Protein 7DW4 (pdb70)

Foldseek 3Di:
DDLKEWEAEPPDLLSLLVLLLCLQLVHDYHYHYDDPDDQDPCLCVQCVPPSHDTWIHHRNHTDGDSLRSSVVSQVVSVVGDHAAAPDVVLNVLLVVLLCCCVPPQVVLLVCLVVDPDPVVNVVSVVVNLVNLLVVLVLCCVQQVPAQESVHVDHHSSLSSVLSCVLVVLLSCVVVVHDSDDCVRRVSVVRSNCVSCVDPSHVVSHDDNVVVNVVVVVPPD

Structure (mmCIF, N/CA/C/O backbone):
data_7DW4
#
_entry.id   7DW4
#
_cell.length_a   104.379
_cell.length_b   104.379
_cell.length_c   53.126
_cell.angle_alpha   90.000
_cell.angle_beta   90.000
_cell.angle_gamma   120.000
#
_symmetry.space_group_name_H-M   'P 31 2 1'
#
loop_
_entity.id
_entity.type
_entity.pdbx_description
1 polymer 'Glutathione S-transferase'
2 non-polymer GLUTATHIONE
3 water water
#
loop_
_atom_site.group_PDB
_atom_site.id
_atom_site.type_symbol
_atom_site.label_atom_id
_atom_site.label_alt_id
_atom_site.label_comp_id
_atom_site.label_asym_id
_atom_site.label_entity_id
_atom_site.label_seq_id
_atom_site.pdbx_PDB_ins_code
_atom_site.Cartn_x
_atom_site.Cartn_y
_atom_site.Cartn_z
_atom_site.occupancy
_atom_site.B_iso_or_equiv
_atom_site.auth_seq_id
_atom_site.auth_comp_id
_atom_site.auth_asym_id
_atom_site.auth_atom_id
_atom_site.pdbx_PDB_model_num
ATOM 1 N N . LYS A 1 9 ? 19.66900 84.13900 -7.53500 1.000 50.95000 3 LYS A N 1
ATOM 2 C CA . LYS A 1 9 ? 18.32200 84.67100 -7.37800 1.000 44.73000 3 LYS A CA 1
ATOM 3 C C . LYS A 1 9 ? 17.39800 83.61400 -6.76800 1.000 46.17000 3 LYS A C 1
ATOM 4 O O . LYS A 1 9 ? 16.60000 83.91900 -5.88100 1.000 45.37000 3 LYS A O 1
ATOM 10 N N . SER A 1 10 ? 17.55000 82.36200 -7.21600 1.000 47.02000 4 SER A N 1
ATOM 11 C CA . SER A 1 10 ? 16.66200 81.27800 -6.81000 1.000 47.26000 4 SER A CA 1
ATOM 12 C C . SER A 1 10 ? 16.88700 80.81400 -5.37700 1.000 47.45000 4 SER A C 1
ATOM 13 O O . SER A 1 10 ? 16.01000 80.14500 -4.81700 1.000 46.24000 4 SER A O 1
ATOM 16 N N . ASP A 1 11 ? 18.03400 81.11300 -4.76900 1.000 46.13000 5 ASP A N 1
ATOM 17 C CA . ASP A 1 11 ? 18.16300 80.66200 -3.39000 1.000 41.89000 5 ASP A CA 1
ATOM 18 C C . ASP A 1 11 ? 17.42900 81.57800 -2.42300 1.000 41.81000 5 ASP A C 1
ATOM 19 O O . ASP A 1 11 ? 17.30700 81.22600 -1.24800 1.000 38.66000 5 ASP A O 1
ATOM 24 N N . VAL A 1 12 ? 16.95100 82.73500 -2.88100 1.000 37.76000 6 VAL A N 1
ATOM 25 C CA . VAL A 1 12 ? 16.04300 83.58200 -2.10700 1.000 33.66000 6 VAL A CA 1
ATOM 26 C C . VAL A 1 12 ? 14.76000 83.74200 -2.90900 1.000 35.37000 6 VAL A C 1
ATOM 27 O O . VAL A 1 12 ? 14.77600 84.27700 -4.03000 1.000 33.46000 6 VAL A O 1
ATOM 31 N N . LYS A 1 13 ? 13.66200 83.24300 -2.35500 1.000 34.60000 7 LYS A N 1
ATOM 32 C CA . LYS A 1 13 ? 12.34100 83.37400 -2.95400 1.000 32.09000 7 LYS A CA 1
ATOM 33 C C . LYS A 1 13 ? 11.42200 84.07000 -1.96300 1.000 33.83000 7 LYS A C 1
ATOM 34 O O . LYS A 1 13 ? 11.52900 83.85300 -0.75500 1.000 35.71000 7 LYS A O 1
ATOM 40 N N . LEU A 1 14 ? 10.52600 84.91400 -2.47100 1.000 28.83000 8 LEU A N 1
ATOM 41 C CA . LEU A 1 14 ? 9.54100 85.57400 -1.61700 1.000 29.99000 8 LEU A CA 1
ATOM 42 C C . LEU A 1 14 ? 8.15800 85.25300 -2.15000 1.000 31.64000 8 LEU A C 1
ATOM 43 O O . LEU A 1 14 ? 7.82400 85.63700 -3.27500 1.000 33.03000 8 LEU A O 1
ATOM 48 N N . LEU A 1 15 ? 7.37200 84.53000 -1.36000 1.000 26.13000 9 LEU A N 1
ATOM 49 C CA . LEU A 1 15 ? 5.97900 84.26300 -1.69000 1.000 29.24000 9 LEU A CA 1
ATOM 50 C C . LEU A 1 15 ? 5.12900 85.42600 -1.20500 1.000 29.95000 9 LEU A C 1
ATOM 51 O O . LEU A 1 15 ? 5.16100 85.76600 -0.01500 1.000 25.28000 9 LEU A O 1
ATOM 56 N N . GLY A 1 16 ? 4.34900 86.01900 -2.09400 1.000 28.28000 10 GLY A N 1
ATOM 57 C CA . GLY A 1 16 ? 3.53200 87.13700 -1.65900 1.000 28.34000 10 GLY A CA 1
ATOM 58 C C . GLY A 1 16 ? 2.32000 87.44900 -2.50300 1.000 28.57000 10 GLY A C 1
ATOM 59 O O . GLY A 1 16 ? 2.40000 87.45900 -3.73900 1.000 26.37000 10 GLY A O 1
ATOM 60 N N . ALA A 1 17 ? 1.18500 87.67200 -1.85700 1.000 28.26000 11 ALA A N 1
ATOM 61 C CA . ALA A 1 17 ? 0.11000 88.40300 -2.49300 1.000 29.55000 11 ALA A CA 1
ATOM 62 C C . ALA A 1 17 ? 0.58600 89.81200 -2.81800 1.000 29.09000 11 ALA A C 1
ATOM 63 O O . ALA A 1 17 ? 1.55000 90.32700 -2.23500 1.000 26.87000 11 ALA A O 1
ATOM 65 N N . TRP A 1 18 ? -0.06200 90.42500 -3.81000 1.000 29.35000 12 TRP A N 1
ATOM 66 C CA . TRP A 1 18 ? 0.31200 91.76900 -4.16200 1.000 29.05000 12 TRP A CA 1
ATOM 67 C C . TRP A 1 18 ? -0.89500 92.48200 -4.74600 1.000 32.14000 12 TRP A C 1
ATOM 68 O O . TRP A 1 18 ? -1.60600 91.89000 -5.57200 1.000 34.23000 12 TRP A O 1
ATOM 79 N N . PRO A 1 19 ? -1.15700 93.74400 -4.34900 1.000 28.57000 13 PRO A N 1
ATOM 80 C CA . PRO A 1 19 ? -0.38600 94.51500 -3.36700 1.000 28.68000 13 PRO A CA 1
ATOM 81 C C . PRO A 1 19 ? -0.71700 94.11400 -1.94100 1.000 27.51000 13 PRO A C 1
ATOM 82 O O . PRO A 1 19 ? -1.81700 93.62200 -1.67600 1.000 27.91000 13 PRO A O 1
ATOM 86 N N . SER A 1 20 ? 0.23700 94.32900 -1.04100 1.000 24.01000 14 SER A N 1
ATOM 87 C CA . SER A 1 20 ? 0.04600 94.00200 0.37100 1.000 23.85000 14 SER A CA 1
ATOM 88 C C . SER A 1 20 ? 1.10500 94.72800 1.17800 1.000 23.21000 14 SER A C 1
ATOM 89 O O . SER A 1 20 ? 2.29400 94.67600 0.83200 1.000 23.24000 14 SER A O 1
ATOM 92 N N . PRO A 1 21 ? 0.72800 95.37900 2.28600 1.000 24.65000 15 PRO A N 1
ATOM 93 C CA . PRO A 1 21 ? 1.74300 96.07200 3.08100 1.000 23.55000 15 PRO A CA 1
ATOM 94 C C . PRO A 1 21 ? 2.68600 95.08500 3.74400 1.000 21.18000 15 PRO A C 1
ATOM 95 O O . PRO A 1 21 ? 3.88600 95.35700 3.87500 1.000 22.73000 15 PRO A O 1
ATOM 99 N N . PHE A 1 22 ? 2.17600 93.91000 4.10900 1.000 21.12000 16 PHE A N 1
ATOM 100 C CA . PHE A 1 22 ? 3.00500 92.92400 4.79400 1.000 24.77000 16 PHE A CA 1
ATOM 101 C C . PHE A 1 22 ? 4.03300 92.32100 3.86200 1.000 23.01000 16 PHE A C 1
ATOM 102 O O . PHE A 1 22 ? 5.19600 92.15800 4.24000 1.000 22.11000 16 PHE A O 1
ATOM 110 N N . VAL A 1 23 ? 3.64400 92.07800 2.60100 1.000 22.38000 17 V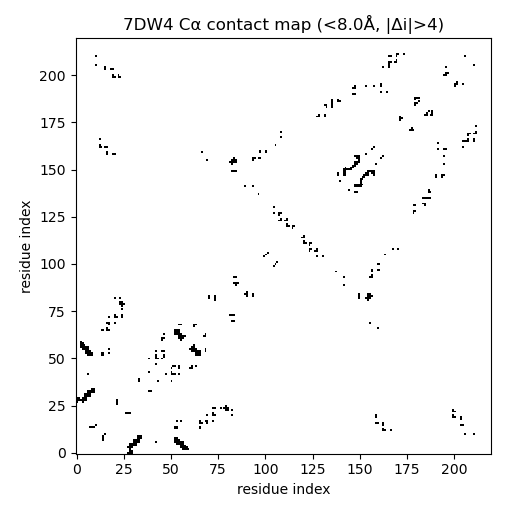AL A N 1
ATOM 111 C CA . VAL A 1 23 ? 4.59400 91.58100 1.60700 1.000 26.13000 17 VAL A CA 1
ATOM 112 C C . VAL A 1 23 ? 5.61000 92.65200 1.22600 1.000 21.94000 17 VAL A C 1
ATOM 113 O O . VAL A 1 23 ? 6.76500 92.34100 0.91400 1.000 23.14000 17 VAL A O 1
ATOM 117 N N . MET A 1 24 ? 5.22300 93.92700 1.27800 1.000 22.73000 18 MET A N 1
ATOM 118 C CA . MET A 1 24 ? 6.17200 94.97600 0.93900 1.000 25.74000 18 MET A CA 1
ATOM 119 C C . MET A 1 24 ? 7.36500 94.94900 1.87900 1.000 22.06000 18 MET A C 1
ATOM 120 O O . MET A 1 24 ? 8.49500 95.29800 1.49200 1.000 23.29000 18 MET A O 1
ATOM 125 N N . ARG A 1 25 ? 7.14000 94.58900 3.15600 1.000 21.70000 19 ARG A N 1
ATOM 126 C CA . ARG A 1 25 ? 8.18200 94.72400 4.15200 1.000 24.51000 19 ARG A CA 1
ATOM 127 C C . ARG A 1 25 ? 9.44000 93.97200 3.80400 1.000 22.44000 19 ARG A C 1
ATOM 128 O O . ARG A 1 25 ? 10.52800 94.58400 3.77200 1.000 22.77000 19 ARG A O 1
ATOM 136 N N . PRO A 1 26 ? 9.40700 92.66600 3.50200 1.000 22.63000 20 PRO A N 1
ATOM 137 C CA . PRO A 1 26 ? 10.64200 91.98100 3.13000 1.000 22.57000 20 PRO A CA 1
ATOM 138 C C . PRO A 1 26 ? 11.18600 92.43500 1.78200 1.000 22.53000 20 PRO A C 1
ATOM 139 O O . PRO A 1 26 ? 12.40300 92.38100 1.58300 1.000 24.68000 20 PRO A O 1
ATOM 143 N N . ARG A 1 27 ? 10.34500 92.91900 0.87300 1.000 24.09000 21 ARG A N 1
ATOM 144 C CA . ARG A 1 27 ? 10.90500 93.42600 -0.37900 1.000 24.39000 21 ARG A CA 1
ATOM 145 C C . ARG A 1 27 ? 11.81400 94.61700 -0.10900 1.000 26.95000 21 ARG A C 1
ATOM 146 O O . ARG A 1 27 ? 12.93700 94.68000 -0.62400 1.000 25.45000 21 ARG A O 1
ATOM 154 N N . ILE A 1 28 ? 11.38500 95.53600 0.76700 1.000 23.88000 22 ILE A N 1
ATOM 155 C CA . ILE A 1 28 ? 12.22900 96.67000 1.13000 1.000 24.75000 22 ILE A CA 1
ATOM 156 C C . ILE A 1 28 ? 13.50100 96.18400 1.81900 1.000 26.95000 22 ILE A C 1
ATOM 157 O O . ILE A 1 28 ? 14.60800 96.66100 1.53000 1.000 25.89000 22 ILE A O 1
ATOM 162 N N . ALA A 1 29 ? 13.35400 95.28000 2.80500 1.000 22.98000 23 ALA A N 1
ATOM 163 C CA . ALA A 1 29 ? 14.52500 94.77900 3.51300 1.000 26.12000 23 ALA A CA 1
ATOM 164 C C . ALA A 1 29 ? 15.52200 94.13000 2.56500 1.000 25.17000 23 ALA A C 1
ATOM 165 O O . ALA A 1 29 ? 16.73700 94.33600 2.70400 1.000 25.82000 23 ALA A O 1
ATOM 167 N N . LEU A 1 30 ? 15.03200 93.32200 1.61500 1.000 25.66000 24 LEU A N 1
ATOM 168 C CA . LEU A 1 30 ? 15.92400 92.71900 0.63200 1.000 28.44000 24 LEU A CA 1
ATOM 169 C C . LEU A 1 30 ? 16.57500 93.79100 -0.23100 1.000 26.51000 24 LEU A C 1
ATOM 170 O O . LEU A 1 30 ? 17.76900 93.70600 -0.53800 1.000 27.90000 24 LEU A O 1
ATOM 175 N N . ASN A 1 31 ? 15.83400 94.85300 -0.55300 1.000 24.96000 25 ASN A N 1
ATOM 176 C CA . ASN A 1 31 ? 16.41200 95.96000 -1.30700 1.000 24.53000 25 ASN A CA 1
ATOM 177 C C . ASN A 1 31 ? 17.51800 96.65700 -0.52000 1.000 28.85000 25 ASN A C 1
ATOM 178 O O . ASN A 1 31 ? 18.58000 96.97900 -1.06100 1.000 30.24000 25 ASN A O 1
ATOM 183 N N . ILE A 1 32 ? 17.29800 96.88000 0.78100 1.000 26.29000 26 ILE A N 1
ATOM 184 C CA . ILE A 1 32 ? 18.31700 97.55100 1.58400 1.000 27.55000 26 ILE A CA 1
ATOM 185 C C . ILE A 1 32 ? 19.60000 96.74000 1.6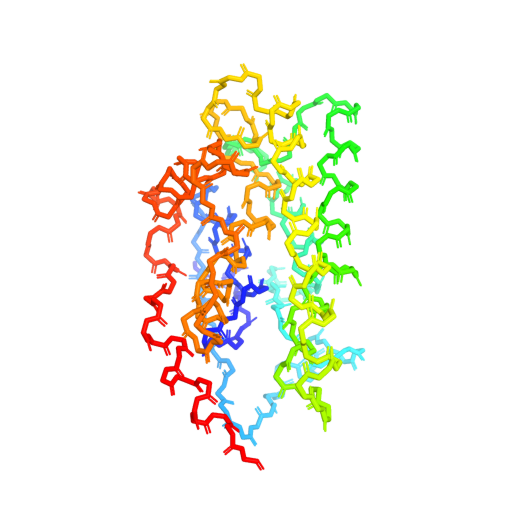0100 1.000 28.09000 26 ILE A C 1
ATOM 186 O O . ILE A 1 32 ? 20.70800 97.29000 1.55600 1.000 31.00000 26 ILE A O 1
ATOM 191 N N . LYS A 1 33 ? 19.47100 95.42400 1.67700 1.000 27.82000 27 LYS A N 1
ATOM 192 C CA . LYS A 1 33 ? 20.62600 94.54900 1.77100 1.000 31.18000 27 LYS A CA 1
ATOM 193 C C . LYS A 1 33 ? 21.18600 94.18400 0.40300 1.000 30.27000 27 LYS A C 1
ATOM 194 O O . LYS A 1 33 ? 22.13500 93.39900 0.33800 1.000 32.10000 27 LYS A O 1
ATOM 200 N N . SER A 1 34 ? 20.61600 94.72400 -0.67700 1.000 31.36000 28 SER A N 1
ATOM 201 C CA . SER A 1 34 ? 21.05400 94.42100 -2.04200 1.000 31.51000 28 SER A CA 1
ATOM 202 C C . SER A 1 34 ? 21.02000 92.92100 -2.31500 1.000 32.83000 28 SER A C 1
ATOM 203 O O . SER A 1 34 ? 21.94600 92.34800 -2.90000 1.000 37.16000 28 SER A O 1
ATOM 206 N N . VAL A 1 35 ? 19.92600 92.27300 -1.89200 1.000 28.06000 29 VAL A N 1
ATOM 207 C CA . VAL A 1 35 ? 19.79700 90.82500 -2.01000 1.000 32.97000 29 VAL A CA 1
ATOM 208 C C . VAL A 1 35 ? 18.90000 90.44600 -3.17600 1.000 34.81000 29 VAL A C 1
ATOM 209 O O . VAL A 1 35 ? 17.76900 90.92700 -3.32400 1.000 33.23000 29 VAL A O 1
ATOM 213 N N . GLU A 1 36 ? 19.41200 89.49500 -3.95000 1.000 37.16000 30 GLU A N 1
ATOM 214 C CA . GLU A 1 36 ? 18.84200 88.98100 -5.18400 1.000 40.32000 30 GLU A CA 1
ATOM 215 C C . GLU A 1 36 ? 17.66800 88.07000 -4.83500 1.000 34.81000 30 GLU A C 1
ATOM 216 O O . GLU A 1 36 ? 17.84800 87.11800 -4.07200 1.000 37.03000 30 GLU A O 1
ATOM 222 N N . TYR A 1 37 ? 16.48200 88.31900 -5.38900 1.000 32.75000 31 TYR A N 1
ATOM 223 C CA . TYR A 1 37 ? 15.41400 87.38100 -5.05700 1.000 30.34000 31 TYR A CA 1
ATOM 224 C C . TYR A 1 37 ? 14.39900 87.25400 -6.17800 1.000 33.95000 31 TYR A C 1
ATOM 225 O O . TYR A 1 37 ? 14.23900 88.14900 -7.01400 1.000 32.02000 31 TYR A O 1
ATOM 234 N N . GLU A 1 38 ? 13.70500 86.11600 -6.17800 1.000 30.16000 32 GLU A N 1
ATOM 235 C CA . GLU A 1 38 ? 12.58100 85.89100 -7.07800 1.000 35.05000 32 GLU A CA 1
ATOM 236 C C . GLU A 1 38 ? 11.28200 86.07000 -6.30500 1.000 33.75000 32 GLU A C 1
ATOM 237 O O . GLU A 1 38 ? 11.13700 85.55100 -5.18900 1.000 32.03000 32 GLU A O 1
ATOM 243 N N . PHE A 1 39 ? 10.34800 86.81300 -6.89900 1.000 37.12000 33 PHE A N 1
ATOM 244 C CA . PHE A 1 39 ? 9.05600 87.09400 -6.28700 1.000 31.86000 33 PHE A CA 1
ATOM 245 C C . PHE A 1 39 ? 8.01300 86.16700 -6.89600 1.000 34.77000 33 PHE A C 1
ATOM 246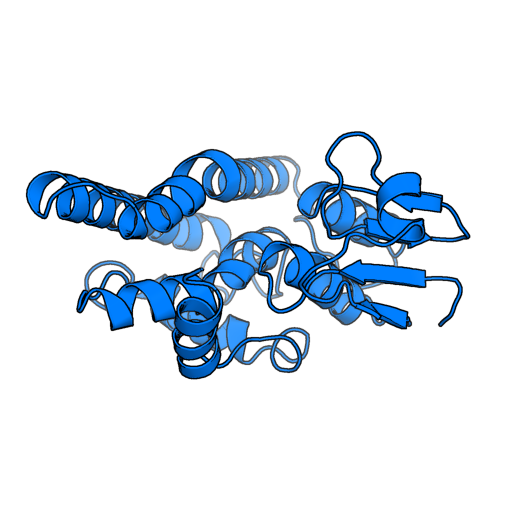 O O . PHE A 1 39 ? 7.74900 86.23200 -8.11000 1.000 31.58000 33 PHE A O 1
ATOM 254 N N . LEU A 1 40 ? 7.46100 85.27800 -6.07200 1.000 32.16000 34 LEU A N 1
ATOM 255 C CA . LEU A 1 40 ? 6.41600 84.34700 -6.48500 1.000 28.80000 34 LEU A CA 1
ATOM 256 C C . LEU A 1 40 ? 5.06400 84.89900 -6.03800 1.000 32.23000 34 LEU A C 1
ATOM 257 O O . LEU A 1 40 ? 4.75000 84.88600 -4.83900 1.000 30.15000 34 LEU A O 1
ATOM 262 N N . GLU A 1 41 ? 4.25700 85.37400 -6.98700 1.000 30.44000 35 GLU A N 1
ATOM 263 C CA . GLU A 1 41 ? 2.98700 85.99600 -6.63300 1.000 31.50000 35 GLU A CA 1
ATOM 264 C C . GLU A 1 41 ? 1.92100 84.95700 -6.31600 1.000 32.98000 35 GLU A C 1
ATOM 265 O O . GLU A 1 41 ? 1.70800 83.99600 -7.06100 1.000 30.47000 35 GLU A O 1
ATOM 271 N N . GLU A 1 42 ? 1.23700 85.16000 -5.19800 1.000 26.08000 36 GLU A N 1
ATOM 272 C CA . GLU A 1 42 ? -0.06300 84.55700 -4.98000 1.000 27.54000 36 GLU A CA 1
ATOM 273 C C . GLU A 1 42 ? -1.08500 85.42500 -5.70500 1.000 37.24000 36 GLU A C 1
ATOM 274 O O . GLU A 1 42 ? -1.16900 86.62400 -5.43500 1.000 40.85000 36 GLU A O 1
ATOM 280 N N . THR A 1 43 ? -1.87100 84.77700 -6.54500 1.000 35.69000 37 THR A N 1
ATOM 281 C CA . THR A 1 43 ? -2.93300 85.33400 -7.35400 1.000 38.44000 37 THR A CA 1
ATOM 282 C C . THR A 1 43 ? -4.31600 85.17500 -6.70100 1.000 39.95000 37 THR A C 1
ATOM 283 O O . THR A 1 43 ? -4.49200 84.24500 -5.97800 1.000 39.52000 37 THR A O 1
ATOM 287 N N . LEU A 1 44 ? -5.29200 86.04800 -6.97800 1.000 39.46000 38 LEU A N 1
ATOM 288 C CA . LEU A 1 44 ? -6.62600 85.91800 -6.40300 1.000 37.95000 38 LEU A CA 1
ATOM 289 C C . LEU A 1 44 ? -7.28900 84.59500 -6.77800 1.000 42.12000 38 LEU A C 1
ATOM 290 O O . LEU A 1 44 ? -7.12600 84.08000 -7.89100 1.000 39.93000 38 LEU A O 1
ATOM 295 N N . GLY A 1 45 ? -8.08300 84.05800 -5.84400 1.000 39.34000 39 GLY A N 1
ATOM 296 C CA . GLY A 1 45 ? -8.94400 82.92200 -6.10600 1.000 42.42000 39 GLY A CA 1
ATOM 297 C C . GLY A 1 45 ? -8.39500 81.58600 -5.65400 1.000 45.28000 39 GLY A C 1
ATOM 298 O O . GLY A 1 45 ? -9.15300 80.61200 -5.56700 1.000 49.17000 39 GLY A O 1
ATOM 299 N N . SER A 1 46 ? -7.10700 81.50700 -5.35500 1.000 44.21000 40 SER A N 1
ATOM 300 C CA . SER A 1 46 ? -6.52600 80.22500 -5.00400 1.000 45.23000 40 SER A CA 1
ATOM 301 C C . SER A 1 46 ? -5.38500 80.45200 -4.03400 1.000 38.80000 40 SER A C 1
ATOM 302 O O . SER A 1 46 ? -4.73100 81.49700 -4.05900 1.000 39.77000 40 SER A O 1
ATOM 305 N N . LYS A 1 47 ? -5.15900 79.47200 -3.16600 1.000 43.94000 41 LYS A N 1
ATOM 306 C CA . LYS A 1 47 ? -3.93000 79.40300 -2.39400 1.000 38.10000 41 LYS A CA 1
ATOM 307 C C . LYS A 1 47 ? -3.06600 78.32400 -3.02200 1.000 35.57000 41 LYS A C 1
ATOM 308 O O . LYS A 1 47 ? -3.52200 77.18700 -3.20000 1.000 40.50000 41 LYS A O 1
ATOM 314 N N . SER A 1 48 ? -1.82400 78.67600 -3.34100 1.000 36.59000 42 SER A N 1
ATOM 315 C CA . SER A 1 48 ? -0.90500 77.74300 -3.97900 1.000 42.14000 42 SER A CA 1
ATOM 316 C C . SER A 1 48 ? -0.53300 76.60800 -3.03000 1.000 43.99000 42 SER A C 1
ATOM 317 O O . SER A 1 48 ? -0.58000 76.74000 -1.79800 1.000 38.82000 42 SER A O 1
ATOM 320 N N . GLN A 1 49 ? -0.15000 75.47100 -3.62400 1.000 41.80000 43 GLN A N 1
ATOM 321 C CA . GLN A 1 49 ? 0.42100 74.39300 -2.82400 1.000 46.00000 43 GLN A CA 1
ATOM 322 C C . GLN A 1 49 ? 1.66600 74.85600 -2.08100 1.000 42.12000 43 GLN A C 1
ATOM 323 O O . GLN A 1 49 ? 1.84900 74.52400 -0.90400 1.000 46.07000 43 GLN A O 1
ATOM 329 N N . LEU A 1 50 ? 2.54600 75.60700 -2.75300 1.000 42.21000 44 LEU A N 1
ATOM 330 C CA . LEU A 1 50 ? 3.73900 76.09800 -2.07300 1.000 42.16000 44 LEU A CA 1
ATOM 331 C C . LEU A 1 50 ? 3.36000 76.88000 -0.82600 1.000 34.81000 44 LEU A C 1
ATOM 332 O O . LEU A 1 50 ? 3.95600 76.69000 0.23600 1.000 42.85000 44 LEU A O 1
ATOM 337 N N . LEU A 1 51 ? 2.35900 77.75500 -0.94200 1.000 37.62000 45 LEU A N 1
ATOM 338 C CA . LEU A 1 51 ? 1.89200 78.50900 0.21900 1.000 36.10000 45 LEU A CA 1
ATOM 339 C C . LEU A 1 51 ? 1.36700 77.57600 1.29100 1.000 39.46000 45 LEU A C 1
ATOM 340 O O . LEU A 1 51 ? 1.79400 77.62600 2.45000 1.000 36.44000 45 LEU A O 1
ATOM 345 N N . LEU A 1 52 ? 0.40100 76.74300 0.93100 1.000 38.95000 46 LEU A N 1
ATOM 346 C CA . LEU A 1 52 ? -0.14500 75.81200 1.90600 1.000 39.26000 46 LEU A CA 1
ATOM 347 C C . LEU A 1 52 ? 0.93500 74.94100 2.54900 1.000 40.58000 46 LEU A C 1
ATOM 348 O O . LEU A 1 52 ? 0.76200 74.49400 3.68800 1.000 42.72000 46 LEU A O 1
ATOM 353 N N . GLU A 1 53 ? 2.01200 74.61400 1.81800 1.000 41.80000 47 GLU A N 1
ATOM 354 C CA . GLU A 1 53 ? 3.07800 73.80900 2.42000 1.000 43.90000 47 GLU A CA 1
ATOM 355 C C . GLU A 1 53 ? 4.07500 74.66200 3.22000 1.000 41.77000 47 GLU A C 1
ATOM 356 O O . GLU A 1 53 ? 4.61200 74.18400 4.22200 1.000 45.74000 47 GLU A O 1
ATOM 362 N N . SER A 1 54 ? 4.29100 75.92200 2.82800 1.000 43.13000 48 SER A N 1
ATOM 363 C CA . SER A 1 54 ? 5.26200 76.80300 3.47900 1.000 38.41000 48 SER A CA 1
ATOM 364 C C . SER A 1 54 ? 4.68900 77.39500 4.76600 1.000 37.37000 48 SER A C 1
ATOM 365 O O . SER A 1 54 ? 5.36800 77.44900 5.80200 1.000 42.24000 48 SER A O 1
ATOM 368 N N . ASN A 1 55 ? 3.43000 77.83800 4.72500 1.000 35.48000 49 ASN A N 1
ATOM 369 C CA . ASN A 1 55 ? 2.79000 78.45700 5.88500 1.000 34.61000 49 ASN A CA 1
ATOM 370 C C . ASN A 1 55 ? 1.50100 77.71500 6.22200 1.000 33.44000 49 ASN A C 1
ATOM 371 O O . ASN A 1 55 ? 0.39200 78.26000 6.10900 1.000 31.66000 49 ASN A O 1
ATOM 376 N N . PRO A 1 56 ? 1.61500 76.46800 6.67500 1.000 34.97000 50 PRO A N 1
ATOM 377 C CA . PRO A 1 56 ? 0.40500 75.70600 7.00200 1.000 36.72000 50 PRO A CA 1
ATOM 378 C C . PRO A 1 56 ? -0.35500 76.26200 8.19300 1.000 33.62000 50 PRO A C 1
ATOM 379 O O . PRO A 1 56 ? -1.57300 76.05900 8.28100 1.000 31.88000 50 PRO A O 1
ATOM 383 N N . VAL A 1 57 ? 0.30400 76.99100 9.09600 1.000 35.33000 51 VAL A N 1
ATOM 384 C CA . VAL A 1 57 ? -0.38700 77.49100 10.27900 1.000 30.13000 51 VAL A CA 1
ATOM 385 C C . VAL A 1 57 ? -1.33000 78.63100 9.91600 1.000 33.45000 51 VAL A C 1
ATOM 386 O O . VAL A 1 57 ? -2.51500 78.60400 10.26400 1.000 32.94000 51 VAL A O 1
ATOM 390 N N . HIS A 1 58 ? -0.83600 79.64300 9.18800 1.000 30.96000 52 HIS A N 1
ATOM 391 C CA . HIS A 1 58 ? -1.64500 80.81500 8.87400 1.000 28.73000 52 HIS A CA 1
ATOM 392 C C . HIS A 1 58 ? -2.12000 80.87200 7.43400 1.000 28.62000 52 HIS A C 1
ATOM 393 O O . HIS A 1 58 ? -3.04300 81.63800 7.14500 1.000 28.33000 52 HIS A O 1
ATOM 400 N N . LYS A 1 59 ? -1.49300 80.10900 6.54000 1.000 29.45000 53 LYS A N 1
ATOM 401 C CA . LYS A 1 59 ? -1.83300 80.08000 5.10500 1.000 27.12000 53 LYS A CA 1
ATOM 402 C C . LYS A 1 59 ? -1.90100 81.48100 4.50400 1.000 30.90000 53 LYS A C 1
ATOM 403 O O . LYS A 1 59 ? -2.79800 81.80800 3.71800 1.000 30.86000 53 LYS A O 1
ATOM 409 N N . LYS A 1 60 ? -0.92800 82.31600 4.84800 1.000 29.29000 54 LYS A N 1
ATOM 410 C CA . LYS A 1 60 ? -0.88600 83.67400 4.33100 1.000 29.03000 54 LYS A CA 1
ATOM 411 C C . LYS A 1 60 ? 0.55200 84.05900 4.03500 1.000 26.81000 54 LYS A C 1
ATOM 412 O O . LYS A 1 60 ? 1.49700 83.34300 4.37700 1.000 25.58000 54 LYS A O 1
ATOM 418 N N . THR A 1 61 ? 0.70300 85.19100 3.34200 1.000 24.31000 55 THR A N 1
ATOM 419 C CA . THR A 1 61 ? 2.00300 85.71100 2.94600 1.000 20.88000 55 THR A CA 1
ATOM 420 C C . THR A 1 61 ? 2.31200 87.02700 3.65300 1.000 25.47000 55 THR A C 1
ATOM 421 O O . THR A 1 61 ? 1.42700 87.66100 4.24000 1.000 28.10000 55 THR A O 1
ATOM 425 N N . PRO A 1 62 ? 3.57900 87.45200 3.65500 1.000 25.33000 56 PRO A N 1
ATOM 426 C CA . PRO A 1 62 ? 4.74700 86.85500 3.00100 1.000 25.16000 56 PRO A CA 1
ATOM 427 C C . PRO A 1 62 ? 5.32100 85.57900 3.63500 1.000 24.63000 56 PRO A C 1
ATOM 428 O O . PRO A 1 62 ? 5.21900 85.33300 4.83700 1.000 23.62000 56 PRO A O 1
ATOM 432 N N . VAL A 1 63 ? 5.94600 84.76600 2.78200 1.000 25.74000 57 VAL A N 1
ATOM 433 C CA . VAL A 1 63 ? 6.84100 83.69500 3.20200 1.000 26.51000 57 VAL A CA 1
ATOM 434 C C . VAL A 1 63 ? 8.15300 83.89400 2.46000 1.000 26.73000 57 VAL A C 1
ATOM 435 O O . VAL A 1 63 ? 8.17500 83.93200 1.22100 1.000 26.51000 57 VAL A O 1
ATOM 439 N N . LEU A 1 64 ? 9.24300 84.00700 3.20200 1.000 26.77000 58 LEU A N 1
ATOM 440 C CA . LEU A 1 64 ? 10.56500 84.01100 2.59900 1.000 27.99000 58 LEU A CA 1
ATOM 441 C C . LEU A 1 64 ? 11.07500 82.57800 2.58500 1.000 28.84000 58 LEU A C 1
ATOM 442 O O . LEU A 1 64 ? 11.02800 81.88000 3.59200 1.000 29.08000 58 LEU A O 1
ATOM 447 N N . ILE A 1 65 ? 11.51600 82.11700 1.42800 1.000 30.54000 59 ILE A N 1
ATOM 448 C CA . ILE A 1 65 ? 12.12500 80.80000 1.33100 1.000 34.68000 59 ILE A CA 1
ATOM 449 C C . ILE A 1 65 ? 13.60700 81.02500 1.09700 1.000 34.78000 59 ILE A C 1
ATOM 450 O O . ILE A 1 65 ? 14.00400 81.56500 0.05600 1.000 34.35000 59 ILE A O 1
ATOM 455 N N . HIS A 1 66 ? 14.42900 80.61900 2.05100 1.000 35.32000 60 HIS A N 1
ATOM 456 C CA . HIS A 1 66 ? 15.86500 80.81800 1.94700 1.000 37.21000 60 HIS A CA 1
ATOM 457 C C . HIS A 1 66 ? 16.50700 79.43900 2.00700 1.000 40.52000 60 HIS A C 1
ATOM 458 O O . HIS A 1 66 ? 16.50200 78.78800 3.05300 1.000 44.59000 60 HIS A O 1
ATOM 465 N N . GLY A 1 67 ? 17.01000 78.98200 0.86000 1.000 46.26000 61 GLY A N 1
ATOM 466 C CA . GLY A 1 67 ? 17.46700 77.61300 0.72200 1.000 45.87000 61 GLY A CA 1
ATOM 467 C C . GLY A 1 67 ? 16.37100 76.58800 0.95000 1.000 45.42000 61 GLY A C 1
ATOM 468 O O . GLY A 1 67 ? 16.53400 75.68700 1.77900 1.000 50.36000 61 GLY A O 1
ATOM 469 N N . GLY A 1 68 ? 15.25100 76.71400 0.23100 1.000 45.97000 62 GLY A N 1
ATOM 470 C CA . GLY A 1 68 ? 14.16500 75.75600 0.33700 1.000 44.97000 62 GLY A CA 1
ATOM 471 C C . GLY A 1 68 ? 13.70300 75.58600 1.76500 1.000 46.91000 62 GLY A C 1
ATOM 472 O O . GLY A 1 68 ? 13.62700 74.45500 2.26200 1.000 50.89000 62 GLY A O 1
ATOM 473 N N . LYS A 1 69 ? 13.38700 76.71000 2.42600 1.000 46.62000 63 LYS A N 1
ATOM 474 C CA . LYS A 1 69 ? 13.19600 76.69500 3.86200 1.000 42.93000 63 LYS A CA 1
ATOM 475 C C . LYS A 1 69 ? 12.39800 77.93500 4.26700 1.000 36.99000 63 LYS A C 1
ATOM 476 O O . LYS A 1 69 ? 12.86500 79.06100 4.06500 1.000 35.27000 63 LYS A O 1
ATOM 482 N N . PRO A 1 70 ? 11.19500 77.76000 4.82400 1.000 37.71000 64 PRO A N 1
ATOM 483 C CA . PRO A 1 70 ? 10.22000 78.84900 4.90200 1.000 33.12000 64 PRO A CA 1
ATOM 484 C C . PRO A 1 70 ? 10.33300 79.61600 6.21100 1.000 32.02000 64 PRO A 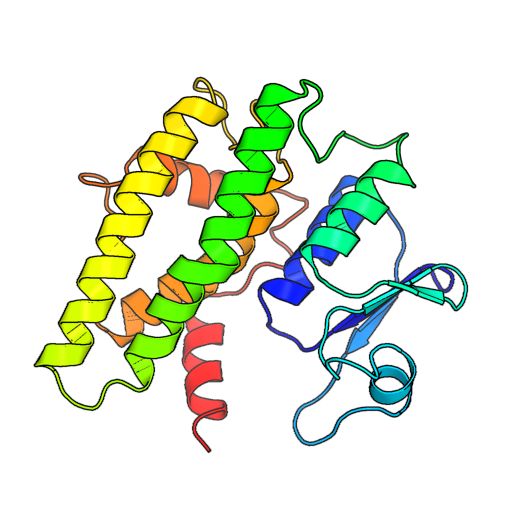C 1
ATOM 485 O O . PRO A 1 70 ? 10.49400 79.05200 7.29700 1.000 34.37000 64 PRO A O 1
ATOM 489 N N . ILE A 1 71 ? 10.31900 80.93400 6.06700 1.000 28.13000 65 ILE A N 1
ATOM 490 C CA . ILE A 1 71 ? 10.27800 81.85200 7.20100 1.000 25.79000 65 ILE A CA 1
ATOM 491 C C . ILE A 1 71 ? 9.00300 82.65600 7.06900 1.000 27.11000 65 ILE A C 1
ATOM 492 O O . ILE A 1 71 ? 8.81000 83.34500 6.06700 1.000 26.60000 65 ILE A O 1
ATOM 497 N N . CYS A 1 72 ? 8.15000 82.59700 8.09000 1.000 26.09000 66 CYS A N 1
ATOM 498 C CA . CYS A 1 72 ? 6.85300 83.25100 8.03500 1.000 24.56000 66 CYS A CA 1
ATOM 499 C C . CYS A 1 72 ? 6.83500 84.46900 8.95200 1.000 26.98000 66 CYS A C 1
ATOM 500 O O . CYS A 1 72 ? 7.65500 84.58300 9.85800 1.000 26.54000 66 CYS A O 1
ATOM 503 N N . GLU A 1 73 ? 5.84700 85.34100 8.71500 1.000 23.33000 67 GLU A N 1
ATOM 504 C CA . GLU A 1 73 ? 5.56300 86.54300 9.50700 1.000 23.95000 67 GLU A CA 1
ATOM 505 C C . GLU A 1 73 ? 6.46800 87.71100 9.10200 1.000 20.19000 67 GLU A C 1
ATOM 506 O O . GLU A 1 73 ? 7.68200 87.67800 9.31500 1.000 22.11000 67 GLU A O 1
ATOM 512 N N . SER A 1 74 ? 5.85600 88.77000 8.55900 1.000 21.41000 68 SER A N 1
ATOM 513 C CA . SER A 1 74 ? 6.61600 89.83300 7.90200 1.000 23.21000 68 SER A CA 1
ATOM 514 C C . SER A 1 74 ? 7.66500 90.46100 8.81700 1.000 23.39000 68 SER A C 1
ATOM 515 O O . SER A 1 74 ? 8.79200 90.72200 8.37600 1.000 23.94000 68 SER A O 1
ATOM 518 N N . LEU A 1 75 ? 7.32900 90.73200 10.09300 1.000 22.24000 69 LEU A N 1
ATOM 519 C CA . LEU A 1 75 ? 8.31500 91.38100 10.95400 1.000 25.17000 69 LEU A CA 1
ATOM 520 C C . LEU A 1 75 ? 9.43000 90.41400 11.33200 1.000 24.63000 69 LEU A C 1
ATOM 521 O O . LEU A 1 75 ? 10.59800 90.80800 11.44200 1.000 24.77000 69 LEU A O 1
ATOM 526 N N . VAL A 1 76 ? 9.08700 89.13500 11.51900 1.000 23.27000 70 VAL A N 1
ATOM 527 C CA . VAL A 1 76 ? 10.10200 88.11600 11.77900 1.000 22.41000 70 VAL A CA 1
ATOM 528 C C . VAL A 1 76 ? 11.03200 87.98900 10.57400 1.000 21.95000 70 VAL A C 1
ATOM 529 O O . VAL A 1 76 ? 12.25200 87.81200 10.72000 1.000 21.53000 70 VAL A O 1
ATOM 533 N N . ILE A 1 77 ? 10.46800 88.07000 9.37100 1.000 23.25000 71 ILE A N 1
ATOM 534 C CA . ILE A 1 77 ? 11.27300 87.98000 8.16000 1.000 24.21000 71 ILE A CA 1
ATOM 535 C C . ILE A 1 77 ? 12.24800 89.14500 8.06200 1.000 22.59000 71 ILE A C 1
ATOM 536 O O . ILE A 1 77 ? 13.42300 88.95600 7.74200 1.000 21.71000 71 ILE A O 1
ATOM 541 N N . VAL A 1 78 ? 11.79400 90.36200 8.36900 1.000 21.74000 72 VAL A N 1
ATOM 542 C CA . VAL A 1 78 ? 12.69300 91.51600 8.32200 1.000 22.40000 72 VAL A CA 1
ATOM 543 C C . VAL A 1 78 ? 13.85800 91.34400 9.30300 1.000 23.39000 72 VAL A C 1
ATOM 544 O O . VAL A 1 78 ? 15.02000 91.63600 8.97300 1.000 23.67000 72 VAL A O 1
ATOM 548 N N . GLU A 1 79 ? 13.58200 90.88900 10.52900 1.000 23.66000 73 GLU A N 1
ATOM 549 C CA . GLU A 1 79 ? 14.70500 90.66000 11.43100 1.000 23.76000 73 GLU A CA 1
ATOM 550 C C . GLU A 1 79 ? 15.63300 89.56900 10.91400 1.000 22.67000 73 GLU A C 1
ATOM 551 O O . GLU A 1 79 ? 16.85900 89.70800 10.99600 1.000 24.51000 73 GLU A O 1
ATOM 557 N N . TYR A 1 80 ? 15.07500 88.48700 10.36000 1.000 25.66000 74 TYR A N 1
ATOM 558 C CA . TYR A 1 80 ? 15.89600 87.42900 9.77500 1.000 27.54000 74 TYR A CA 1
ATOM 559 C C . TYR A 1 80 ? 16.82000 87.98900 8.70000 1.000 24.41000 74 TYR A C 1
ATOM 560 O O . TYR A 1 80 ? 18.03200 87.73900 8.71200 1.000 24.34000 74 TYR A O 1
ATOM 569 N N . ILE A 1 81 ? 16.25500 88.76000 7.76500 1.000 24.42000 75 ILE A N 1
ATOM 570 C CA . ILE A 1 81 ? 17.06100 89.37000 6.71100 1.000 26.01000 75 ILE A CA 1
ATOM 571 C C . ILE A 1 81 ? 18.16800 90.22300 7.30900 1.000 26.19000 75 ILE A C 1
ATOM 572 O O . ILE A 1 81 ? 19.32600 90.14000 6.88600 1.000 25.46000 75 ILE A O 1
ATOM 577 N N . ASP A 1 82 ? 17.84500 91.01200 8.34500 1.000 26.23000 76 ASP A N 1
ATOM 578 C CA . ASP A 1 82 ? 18.84900 91.88800 8.94400 1.000 27.22000 76 ASP A CA 1
ATOM 579 C C . ASP A 1 82 ? 19.98400 91.08300 9.56100 1.000 27.54000 76 ASP A C 1
ATOM 580 O O . ASP A 1 82 ? 21.15000 91.48500 9.48600 1.000 28.96000 76 ASP A O 1
ATOM 585 N N . GLU A 1 83 ? 19.65000 89.95300 10.19400 1.000 23.18000 77 GLU A N 1
ATOM 586 C CA . GLU A 1 83 ? 20.62200 89.12700 10.90000 1.000 28.62000 77 GLU A CA 1
ATOM 587 C C . GLU A 1 83 ? 21.48100 88.30600 9.94900 1.000 28.05000 77 GLU A C 1
ATOM 588 O O . GLU A 1 83 ? 22.68000 88.13400 10.19100 1.000 27.27000 77 GLU A O 1
ATOM 594 N N . VAL A 1 84 ? 20.88800 87.79900 8.86900 1.000 28.43000 78 VAL A N 1
ATOM 595 C CA . VAL A 1 84 ? 21.62400 86.93800 7.94800 1.000 31.13000 78 VAL A CA 1
ATOM 596 C C . VAL A 1 84 ? 22.56200 87.75300 7.07300 1.000 31.58000 78 VAL A C 1
ATOM 597 O O . VAL A 1 84 ? 23.74300 87.41100 6.92300 1.000 31.48000 78 VAL A O 1
ATOM 601 N N . TRP A 1 85 ? 22.05200 88.82700 6.47400 1.000 32.16000 79 TRP A N 1
ATOM 602 C CA . TRP A 1 85 ? 22.86000 89.70200 5.62000 1.000 31.07000 79 TRP A CA 1
ATOM 603 C C . TRP A 1 85 ? 23.45700 90.83700 6.44100 1.000 35.23000 79 TRP A C 1
ATOM 604 O O . TRP A 1 85 ? 23.30500 92.01500 6.14400 1.000 33.59000 79 TRP A O 1
ATOM 615 N N . SER A 1 86 ? 24.12200 90.46400 7.53500 1.000 38.72000 80 SER A N 1
ATOM 616 C CA . SER A 1 86 ? 24.67400 91.45300 8.45100 1.000 42.04000 80 SER A CA 1
ATOM 617 C C . SER A 1 86 ? 25.66800 92.38800 7.76200 1.000 46.73000 80 SER A C 1
ATOM 618 O O . SER A 1 86 ? 25.87100 93.51500 8.23600 1.000 51.46000 80 SER A O 1
ATOM 621 N N . PRO A 1 87 ? 26.31600 91.97600 6.66400 1.000 46.50000 81 PRO A N 1
ATOM 622 C CA . PRO A 1 87 ? 27.14300 92.93900 5.91300 1.000 47.18000 81 PRO A CA 1
ATOM 623 C C . PRO A 1 87 ? 26.42700 94.23500 5.57400 1.000 46.18000 81 PRO A C 1
ATOM 624 O O . PRO A 1 87 ? 26.96700 95.32000 5.81900 1.000 50.85000 81 PRO A O 1
ATOM 628 N N . GLY A 1 88 ? 25.22600 94.15400 5.00800 1.000 46.56000 82 GLY A N 1
ATOM 629 C CA . GLY A 1 88 ? 24.54900 95.31700 4.49100 1.000 41.96000 82 GLY A CA 1
ATOM 630 C C . GLY A 1 88 ? 24.28500 96.38500 5.53100 1.000 39.68000 82 GLY A C 1
ATOM 631 O O . GLY A 1 88 ? 24.67100 96.27000 6.70400 1.000 43.59000 82 GLY A O 1
ATOM 632 N N . PRO A 1 89 ? 23.62500 97.46300 5.11200 1.000 40.73000 83 PRO A N 1
ATOM 633 C CA . PRO A 1 89 ? 23.19000 98.47500 6.07400 1.000 37.85000 83 PRO A CA 1
ATOM 634 C C . PRO A 1 89 ? 22.33500 97.82700 7.15100 1.000 34.36000 83 PRO A C 1
ATOM 635 O O . PRO A 1 89 ? 21.58600 96.88300 6.89200 1.000 35.93000 83 PRO A O 1
ATOM 639 N N . ALA A 1 90 ? 22.46200 98.33300 8.36700 1.000 33.34000 84 ALA A N 1
ATOM 640 C CA . ALA A 1 90 ? 21.64400 97.83000 9.45600 1.000 33.11000 84 ALA A CA 1
ATOM 641 C C . ALA A 1 90 ? 20.19200 98.23300 9.25300 1.000 32.76000 84 ALA A C 1
ATOM 642 O O . ALA A 1 90 ? 19.89600 99.36000 8.84100 1.000 34.17000 84 ALA A O 1
ATOM 644 N N . ILE A 1 91 ? 19.27700 97.30900 9.53700 1.000 26.79000 85 ILE A N 1
ATOM 645 C CA . ILE A 1 91 ? 17.85500 97.61900 9.51300 1.000 26.01000 85 ILE A CA 1
ATOM 646 C C . ILE A 1 91 ? 17.32000 97.91500 10.91700 1.000 27.00000 85 ILE A C 1
ATOM 647 O O . ILE A 1 91 ? 16.69800 98.95400 11.13300 1.000 26.50000 85 ILE A O 1
ATOM 652 N N . LEU A 1 92 ? 17.52700 97.00800 11.86700 1.000 27.48000 86 LEU A N 1
ATOM 653 C CA . LEU A 1 92 ? 17.18900 97.30900 13.26200 1.000 27.67000 86 LEU A CA 1
ATOM 654 C C . LEU A 1 92 ? 18.17000 98.31100 13.85600 1.000 30.31000 86 LEU A C 1
ATOM 655 O O . LEU A 1 92 ? 19.32300 98.38800 13.43000 1.000 28.52000 86 LEU A O 1
ATOM 660 N N . PRO A 1 93 ? 17.73600 99.08000 14.86000 1.000 26.16000 87 PRO A N 1
ATOM 661 C CA . PRO A 1 93 ? 18.67100 99.93900 15.59900 1.000 31.27000 87 PRO A CA 1
ATOM 662 C C . PRO A 1 93 ? 19.77600 99.10900 16.24000 1.000 31.36000 87 PRO A C 1
ATOM 663 O O . PRO A 1 93 ? 19.61200 97.92000 16.52500 1.000 30.94000 87 PRO A O 1
ATOM 667 N N . SER A 1 94 ? 20.91400 99.75500 16.50500 1.000 31.93000 88 SER A N 1
ATOM 668 C CA . SER A 1 94 ? 22.01600 99.04200 17.15400 1.000 33.01000 88 SER A CA 1
ATOM 669 C C . SER A 1 94 ? 21.88400 98.99500 18.67200 1.000 35.12000 88 SER A C 1
ATOM 670 O O . SER A 1 94 ? 22.38500 98.05900 19.30100 1.000 34.84000 88 SER A O 1
ATOM 673 N N . ASP A 1 95 ? 21.23200 99.97100 19.26600 1.000 30.11000 89 ASP A N 1
ATOM 674 C CA . ASP A 1 95 ? 21.15800 100.06300 20.72200 1.000 31.72000 89 ASP A CA 1
ATOM 675 C C . ASP A 1 95 ? 19.99500 99.22300 21.25400 1.000 31.57000 89 ASP A C 1
ATOM 676 O O . ASP A 1 95 ? 18.89300 99.27700 20.70400 1.000 30.25000 89 ASP A O 1
ATOM 681 N N . PRO A 1 96 ? 20.17700 98.45100 22.33500 1.000 32.40000 90 PRO A N 1
ATOM 682 C CA . PRO A 1 96 ? 19.06300 97.60600 22.80500 1.000 30.61000 90 PRO A CA 1
ATOM 683 C C . PRO A 1 96 ? 17.79300 98.38300 23.10400 1.000 30.08000 90 PRO A C 1
ATOM 684 O O . PRO A 1 96 ? 16.70300 97.92900 22.74100 1.000 25.39000 90 PRO A O 1
ATOM 688 N N . TYR A 1 97 ? 17.87800 99.52600 23.79300 1.000 27.69000 91 TYR A N 1
ATOM 689 C CA . TYR A 1 97 ? 16.64100 100.23200 24.09700 1.000 27.27000 91 TYR A CA 1
ATOM 690 C C . TYR A 1 97 ? 15.97200 100.73100 22.81300 1.000 27.83000 91 TYR A C 1
ATOM 691 O O . TYR A 1 97 ? 14.74600 100.64100 22.66500 1.000 25.76000 91 TYR A O 1
ATOM 700 N N . ASP A 1 98 ? 16.75800 101.26800 21.88000 1.000 28.21000 92 ASP A N 1
ATOM 701 C CA . ASP A 1 98 ? 16.18900 101.73500 20.61800 1.000 28.30000 92 ASP A CA 1
ATOM 702 C C . ASP A 1 98 ? 15.53400 100.58900 19.85300 1.000 25.96000 92 ASP A C 1
ATOM 703 O O . ASP A 1 98 ? 14.48500 100.77000 19.22000 1.000 25.81000 92 ASP A O 1
ATOM 708 N N . ARG A 1 99 ? 16.12900 99.39700 19.92500 1.000 25.20000 93 ARG A N 1
ATOM 709 C CA . ARG A 1 99 ? 15.52600 98.23300 19.28600 1.000 24.75000 93 ARG A CA 1
ATOM 710 C C . ARG A 1 99 ? 14.21700 97.86300 19.96300 1.000 24.12000 93 ARG A C 1
ATOM 711 O O . ARG A 1 99 ? 13.23600 97.49700 19.29600 1.000 25.47000 93 ARG A O 1
ATOM 719 N N . ALA A 1 100 ? 14.18900 97.92900 21.29900 1.000 24.36000 94 ALA A N 1
ATOM 720 C CA . ALA A 1 100 ? 12.96200 97.62700 22.01200 1.000 22.78000 94 ALA A CA 1
ATOM 721 C C . ALA A 1 100 ? 11.86000 98.60200 21.64900 1.000 19.46000 94 ALA A C 1
ATOM 722 O O . ALA A 1 100 ? 10.70700 98.20400 21.48800 1.000 23.24000 94 ALA A O 1
ATOM 724 N N . LEU A 1 101 ? 12.18300 99.89500 21.56200 1.000 20.62000 95 LEU A N 1
ATOM 725 C CA . LEU A 1 101 ? 11.17200 100.87400 21.15300 1.000 22.74000 95 LEU A CA 1
ATOM 726 C C . LEU A 1 101 ? 10.66800 100.61300 19.73000 1.000 22.53000 95 LEU A C 1
ATOM 727 O O . LEU A 1 101 ? 9.45900 100.67900 19.46400 1.000 23.40000 95 LEU A O 1
ATOM 732 N N . ALA A 1 102 ? 11.57800 100.33500 18.79900 1.000 23.16000 96 ALA A N 1
ATOM 733 C CA . ALA A 1 102 ? 11.16300 100.07000 17.42100 1.000 22.35000 96 ALA A CA 1
ATOM 734 C C . ALA A 1 102 ? 10.22700 98.86700 17.36200 1.000 23.16000 96 ALA A C 1
ATOM 735 O O . ALA A 1 102 ? 9.18200 98.90100 16.69000 1.000 23.88000 96 ALA A O 1
ATOM 737 N N . ARG A 1 103 ? 10.57300 97.79900 18.09400 1.000 22.79000 97 ARG A N 1
ATOM 738 C CA . ARG A 1 103 ? 9.71800 96.61900 18.13900 1.000 22.19000 97 ARG A CA 1
ATOM 739 C C . ARG A 1 103 ? 8.37600 96.94400 18.78600 1.000 22.36000 97 ARG A C 1
ATOM 740 O O . ARG A 1 103 ? 7.32800 96.47000 18.34200 1.000 21.35000 97 ARG A O 1
ATOM 748 N N . PHE A 1 104 ? 8.38600 97.68700 19.90200 1.000 22.25000 98 PHE A N 1
ATOM 749 C CA . PHE A 1 104 ? 7.12400 98.07000 20.52300 1.000 23.10000 98 PHE A CA 1
ATOM 750 C C . PHE A 1 104 ? 6.18400 98.75100 19.53200 1.000 22.59000 98 PHE A C 1
ATOM 751 O O . PHE A 1 104 ? 4.99300 98.41700 19.44700 1.000 21.92000 98 PHE A O 1
ATOM 759 N N . TRP A 1 105 ? 6.69500 99.73500 18.78200 1.000 22.14000 99 TRP A N 1
ATOM 760 C CA . TRP A 1 105 ? 5.80200 100.49200 17.91700 1.000 22.62000 99 TRP A CA 1
ATOM 761 C C . TRP A 1 105 ? 5.35500 99.66600 16.71300 1.000 21.55000 99 TRP A C 1
ATOM 762 O O . TRP A 1 105 ? 4.19700 99.78100 16.29300 1.000 21.11000 99 TRP A O 1
ATOM 773 N N . ALA A 1 106 ? 6.22300 98.79000 16.20000 1.000 22.79000 100 ALA A N 1
ATOM 774 C CA . ALA A 1 106 ? 5.79900 97.91700 15.10100 1.000 22.27000 100 ALA A CA 1
ATOM 775 C C . ALA A 1 106 ? 4.69900 96.97300 15.58000 1.000 22.09000 100 ALA A C 1
ATOM 776 O O . ALA A 1 106 ? 3.71300 96.73800 14.86900 1.000 23.48000 100 ALA A O 1
ATOM 778 N N . ALA A 1 107 ? 4.80500 96.49300 16.83600 1.000 20.61000 101 ALA A N 1
ATOM 779 C CA . ALA A 1 107 ? 3.75700 95.63600 17.36900 1.000 20.91000 101 ALA A CA 1
ATOM 780 C C . ALA A 1 107 ? 2.44400 96.39300 17.50000 1.000 21.80000 101 ALA A C 1
ATOM 781 O O . ALA A 1 107 ? 1.36800 95.83400 17.24800 1.000 22.36000 101 ALA A O 1
ATOM 783 N N . TYR A 1 108 ? 2.50700 97.64000 17.99000 1.000 22.76000 102 TYR A N 1
ATOM 784 C CA . TYR A 1 108 ? 1.31100 98.45900 18.11600 1.000 24.37000 102 TYR A CA 1
ATOM 785 C C . TYR A 1 108 ? 0.63500 98.63100 16.76600 1.000 23.54000 102 TYR A C 1
ATOM 786 O O . TYR A 1 108 ? -0.59100 98.51300 16.63800 1.000 22.06000 102 TYR A O 1
ATOM 795 N N . LEU A 1 109 ? 1.42800 98.89900 15.74800 1.000 23.51000 103 LEU A N 1
ATOM 796 C CA . LEU A 1 109 ? 0.86500 99.09500 14.42100 1.000 21.93000 103 LEU A CA 1
ATOM 797 C C . LEU A 1 109 ? 0.10100 97.85500 13.96000 1.000 23.02000 103 LEU A C 1
ATOM 798 O O . LEU A 1 109 ? -1.02000 97.94400 13.44100 1.000 23.22000 103 LEU A O 1
ATOM 803 N N . ASP A 1 110 ? 0.69600 96.68000 14.14600 1.000 21.40000 104 ASP A N 1
ATOM 804 C CA . ASP A 1 110 ? 0.08000 95.47700 13.59900 1.000 22.03000 104 ASP A CA 1
ATOM 805 C C . ASP A 1 110 ? -1.06900 94.97200 14.44300 1.000 22.32000 104 ASP A C 1
ATOM 806 O O . ASP A 1 110 ? -2.00500 94.36400 13.91900 1.000 24.90000 104 ASP A O 1
ATOM 811 N N . GLU A 1 111 ? -1.02700 95.21400 15.75900 1.000 20.71000 105 GLU A N 1
ATOM 812 C CA . GLU A 1 111 ? -2.03000 94.67400 16.66500 1.000 27.67000 105 GLU A CA 1
ATOM 813 C C . GLU A 1 111 ? -3.22200 95.60100 16.84800 1.000 22.78000 105 GLU A C 1
ATOM 814 O O . GLU A 1 111 ? -4.36200 95.13800 16.93900 1.000 24.91000 105 GLU A O 1
ATOM 820 N N . LYS A 1 112 ? -2.98700 96.90500 16.90800 1.000 23.77000 106 LYS A N 1
ATOM 821 C CA . LYS A 1 112 ? -4.04600 97.85100 17.22800 1.000 24.36000 106 LYS A CA 1
ATOM 822 C C . LYS A 1 112 ? -4.37200 98.77800 16.07400 1.000 26.10000 106 LYS A C 1
ATOM 823 O O . LYS A 1 112 ? -5.53100 98.86200 15.66800 1.000 27.41000 106 LYS A O 1
ATOM 829 N N . TRP A 1 113 ? -3.37000 99.46500 15.53200 1.000 26.18000 107 TRP A N 1
ATOM 830 C CA . TRP A 1 113 ? -3.63800 100.57700 14.62600 1.000 27.35000 107 TRP A CA 1
ATOM 831 C C . TRP A 1 113 ? -4.16500 100.10500 13.27200 1.000 29.70000 107 TRP A C 1
ATOM 832 O O . TRP A 1 113 ? -5.23700 100.53900 12.82600 1.000 24.97000 107 TRP A O 1
ATOM 843 N N . PHE A 1 114 ? -3.42400 99.23200 12.58700 1.000 25.86000 108 PHE A N 1
ATOM 844 C CA . PHE A 1 114 ? -3.89300 98.79000 11.27900 1.000 29.23000 108 PHE A CA 1
ATOM 845 C C . PHE A 1 114 ? -5.20000 98.02500 11.37300 1.000 30.43000 108 PHE A C 1
ATOM 846 O O . PHE A 1 114 ? -6.08800 98.26900 10.53600 1.000 27.53000 108 PHE A O 1
ATOM 854 N N . PRO A 1 115 ? -5.41000 97.12100 12.33000 1.000 26.52000 109 PRO A N 1
ATOM 855 C CA . PRO A 1 115 ? -6.72200 96.46200 12.40900 1.000 29.66000 109 PRO A CA 1
ATOM 856 C C . PRO A 1 115 ? -7.86200 97.44900 12.58900 1.000 29.25000 109 PRO A C 1
ATOM 857 O O . PRO A 1 115 ? -8.94300 97.25800 12.01600 1.000 31.12000 109 PRO A O 1
ATOM 861 N N . THR A 1 116 ? -7.63700 98.51300 13.36000 1.000 29.18000 110 THR A N 1
ATOM 862 C CA . THR A 1 116 ? -8.66400 99.53200 13.55600 1.000 30.21000 110 THR A CA 1
ATOM 863 C C . THR A 1 116 ? -8.98800 100.23300 12.24200 1.000 30.76000 110 THR A C 1
ATOM 864 O O . THR A 1 116 ? -10.16000 100.40600 11.88600 1.000 31.37000 110 THR A O 1
ATOM 868 N N . MET A 1 117 ? -7.95900 100.63200 11.49400 1.000 29.93000 111 MET A N 1
ATOM 869 C CA . MET A 1 117 ? -8.23900 101.33400 10.24600 1.000 31.11000 111 MET A CA 1
ATOM 870 C C . MET A 1 117 ? -8.84400 100.39700 9.21100 1.000 32.99000 111 MET A C 1
ATOM 871 O O . MET A 1 117 ? -9.71000 100.81900 8.43800 1.000 33.87000 111 MET A O 1
ATOM 876 N N . ARG A 1 118 ? -8.46900 99.11600 9.22500 1.000 30.40000 112 ARG A N 1
ATOM 877 C CA . ARG A 1 118 ? -9.08300 98.14500 8.32700 1.000 33.46000 112 ARG A CA 1
ATOM 878 C C . ARG A 1 118 ? -10.54100 97.89500 8.68200 1.000 36.13000 112 ARG A C 1
ATOM 879 O O . ARG A 1 118 ? -11.31500 97.46700 7.81800 1.000 38.86000 112 ARG A O 1
ATOM 887 N N . ASN A 1 119 ? -10.92900 98.15300 9.93300 1.000 32.33000 113 ASN A N 1
ATOM 888 C CA . ASN A 1 119 ? -12.30300 97.94900 10.37000 1.000 35.54000 113 ASN A CA 1
ATOM 889 C C . ASN A 1 119 ? -13.22500 99.09400 9.97300 1.000 38.96000 113 ASN A C 1
ATOM 890 O O . ASN A 1 119 ? -14.44800 98.93000 10.03900 1.000 40.58000 113 ASN A O 1
ATOM 895 N N . ILE A 1 120 ? -12.67900 100.25300 9.59200 1.000 37.47000 114 ILE A N 1
ATOM 896 C CA . ILE A 1 120 ? -13.52800 101.35700 9.14200 1.000 37.88000 114 ILE A CA 1
ATOM 897 C C . ILE A 1 120 ? -14.47700 100.87900 8.05300 1.000 41.01000 114 ILE A C 1
ATOM 898 O O . ILE A 1 120 ? -15.68100 101.16200 8.07800 1.000 43.65000 114 ILE A O 1
ATOM 903 N N . ALA A 1 121 ? -13.94200 100.13700 7.08000 1.000 39.49000 115 ALA A N 1
ATOM 904 C CA . ALA A 1 121 ? -14.72800 99.75400 5.91400 1.000 45.42000 115 ALA A CA 1
ATOM 905 C C . ALA A 1 121 ? -15.94900 98.92400 6.28900 1.000 49.05000 115 ALA A C 1
ATOM 906 O O . ALA A 1 121 ? -16.96900 98.97400 5.58900 1.000 54.10000 115 ALA A O 1
ATOM 908 N N . ALA A 1 122 ? -15.87400 98.15900 7.37400 1.000 47.09000 116 ALA A N 1
ATOM 909 C CA . ALA A 1 122 ? -16.93200 97.22300 7.72900 1.000 48.17000 116 ALA A CA 1
ATOM 910 C C . ALA A 1 122 ? -17.86500 97.74200 8.81400 1.000 50.01000 116 ALA A C 1
ATOM 911 O O . ALA A 1 122 ? -18.78500 97.02000 9.21000 1.000 52.09000 116 ALA A O 1
ATOM 913 N N . ALA A 1 123 ? -17.65800 98.95800 9.31100 1.000 48.45000 117 ALA A N 1
ATOM 914 C CA . ALA A 1 123 ? -18.52300 99.47000 10.36500 1.000 53.67000 117 ALA A CA 1
ATOM 915 C C . ALA A 1 123 ? -19.97200 99.50000 9.89000 1.000 56.82000 117 ALA A C 1
ATOM 916 O O . ALA A 1 123 ? -20.26000 99.74500 8.71600 1.000 56.65000 117 ALA A O 1
ATOM 918 N N . LYS A 1 124 ? -20.89200 99.24600 10.81700 1.000 59.75000 118 LYS A N 1
ATOM 919 C CA . LYS A 1 124 ? -22.30400 99.13100 10.47900 1.000 60.04000 118 LYS A CA 1
ATOM 920 C C . LYS A 1 124 ? -23.05700 100.45800 10.50600 1.000 60.38000 118 LYS A C 1
ATOM 921 O O . LYS A 1 124 ? -24.25600 100.46700 10.21800 1.000 63.14000 118 LYS A O 1
ATOM 927 N N . ASP A 1 125 ? -22.40600 101.57100 10.83700 1.000 57.73000 119 ASP A N 1
ATOM 928 C CA . ASP A 1 125 ? -23.09400 102.85600 10.80400 1.000 58.04000 119 ASP A CA 1
ATOM 929 C C . ASP A 1 125 ? -22.06900 103.98100 10.75700 1.000 58.72000 119 ASP A C 1
ATOM 930 O O . ASP A 1 125 ? -20.86900 103.77100 10.95600 1.000 56.89000 119 ASP A O 1
ATOM 935 N N . GLU A 1 126 ? -22.56900 105.19000 10.48200 1.000 57.14000 120 GLU A N 1
ATOM 936 C CA . GLU A 1 126 ? -21.70800 106.36700 10.46100 1.000 57.35000 120 GLU A CA 1
ATOM 937 C C . GLU A 1 126 ? -21.15500 106.65700 11.85000 1.000 55.96000 120 GLU A C 1
ATOM 938 O O . GLU A 1 126 ? -19.99600 107.06200 11.99500 1.000 56.39000 120 GLU A O 1
ATOM 944 N N . GLU A 1 127 ? -21.97400 106.45600 12.88400 1.000 56.07000 121 GLU A N 1
ATOM 945 C CA . GLU A 1 127 ? -21.51700 106.61400 14.26100 1.000 56.11000 121 GLU A CA 1
ATOM 946 C C . GLU A 1 127 ? -20.27300 105.77200 14.53200 1.000 54.92000 121 GLU A C 1
ATOM 947 O O . GLU A 1 127 ? -19.22200 106.29200 14.92400 1.000 52.63000 121 GLU A O 1
ATOM 953 N N . ALA A 1 128 ? -20.38200 104.45400 14.33700 1.000 54.89000 122 ALA A N 1
ATOM 954 C CA . ALA A 1 128 ? -19.25200 103.57300 14.61100 1.000 51.52000 122 ALA A CA 1
ATOM 955 C C . ALA A 1 128 ? -18.10500 103.81700 13.64500 1.000 52.28000 122 ALA A C 1
ATOM 956 O O . ALA A 1 128 ? -16.93600 103.64500 14.01400 1.000 47.15000 122 ALA A O 1
ATOM 958 N N . ARG A 1 129 ? -18.41400 104.21500 12.41000 1.000 50.10000 123 ARG A N 1
ATOM 959 C CA . ARG A 1 129 ? -17.35800 104.45500 11.43600 1.000 51.21000 123 ARG A CA 1
ATOM 960 C C . ARG A 1 129 ? -16.48400 105.63300 11.85100 1.000 49.15000 123 ARG A C 1
ATOM 961 O O . ARG A 1 129 ? -15.25100 105.54600 11.80100 1.000 46.55000 123 ARG A O 1
ATOM 969 N N . LYS A 1 130 ? -17.09400 106.74300 12.27100 1.000 48.48000 124 LYS A N 1
ATOM 970 C CA . LYS A 1 130 ? -16.25900 107.85600 12.70400 1.000 48.24000 124 LYS A CA 1
ATOM 971 C C . LYS A 1 130 ? -15.52300 107.54000 13.99700 1.000 45.75000 124 LYS A C 1
ATOM 972 O O . LYS A 1 130 ? -14.42700 108.06400 14.22400 1.000 45.44000 124 LYS A O 1
ATOM 978 N N . ALA A 1 131 ? -16.10300 106.70400 14.86200 1.000 46.53000 125 ALA A N 1
ATOM 979 C CA . ALA A 1 131 ? -15.38800 106.30400 16.06800 1.000 44.64000 125 ALA A CA 1
ATOM 980 C C . ALA A 1 131 ? -14.05000 105.66200 15.71900 1.000 44.47000 125 ALA A C 1
ATOM 981 O O . ALA A 1 131 ? -13.03700 105.90800 16.38700 1.000 43.21000 125 ALA A O 1
ATOM 983 N N . LEU A 1 132 ? -14.02600 104.84500 14.66400 1.000 42.82000 126 LEU A N 1
ATOM 984 C CA . LEU A 1 132 ? -12.78400 104.19500 14.25600 1.000 38.55000 126 LEU A CA 1
ATOM 985 C C . LEU A 1 132 ? -11.82200 105.19300 13.62600 1.000 37.34000 126 LEU A C 1
ATOM 986 O O . LEU A 1 132 ? -10.61300 105.14800 13.88400 1.000 34.39000 126 LEU A O 1
ATOM 991 N N . ILE A 1 133 ? -12.34100 106.10400 12.80400 1.000 38.30000 127 ILE A N 1
ATOM 992 C CA . ILE A 1 133 ? -11.48900 107.11500 12.18800 1.000 37.02000 127 ILE A CA 1
ATOM 993 C C . ILE A 1 133 ? -10.82200 107.96700 13.25700 1.000 38.94000 127 ILE A C 1
ATOM 994 O O . ILE A 1 133 ? -9.64900 108.34200 13.13700 1.000 36.19000 127 ILE A O 1
ATOM 999 N N . ASP A 1 134 ? -11.55900 108.28800 14.32300 1.000 39.31000 128 ASP A N 1
ATOM 1000 C CA . ASP A 1 134 ? -10.97600 109.05000 15.42100 1.000 42.42000 128 ASP A CA 1
ATOM 1001 C C . ASP A 1 134 ? -9.83700 108.28000 16.07900 1.000 40.08000 128 ASP A C 1
ATOM 1002 O O . ASP A 1 134 ? -8.78000 108.85000 16.37800 1.000 36.57000 128 ASP A O 1
ATOM 1007 N N . GLN A 1 135 ? -10.02700 106.97800 16.30100 1.000 38.83000 129 GLN A N 1
ATOM 1008 C CA . GLN A 1 135 ? -8.96100 106.18200 16.89700 1.000 36.97000 129 GLN A CA 1
ATOM 1009 C C . GLN A 1 135 ? -7.74400 106.11700 15.98200 1.000 32.22000 129 GLN A C 1
ATOM 1010 O O . GLN A 1 135 ? -6.60800 106.24100 16.44500 1.000 34.10000 129 GLN A O 1
ATOM 1016 N N . VAL A 1 136 ? -7.95600 105.92000 14.67900 1.000 34.35000 130 VAL A N 1
ATOM 1017 C CA . VAL A 1 136 ? -6.82900 105.95000 13.75000 1.000 32.88000 130 VAL A CA 1
ATOM 1018 C C . VAL A 1 136 ? -6.11400 107.28800 13.83000 1.000 32.03000 130 VAL A C 1
ATOM 1019 O O . VAL A 1 136 ? -4.87700 107.35700 13.80400 1.000 31.59000 130 VAL A O 1
ATOM 1023 N N . GLY A 1 137 ? -6.88200 108.37300 13.93500 1.000 30.69000 131 GLY A N 1
ATOM 1024 C CA . GLY A 1 137 ? -6.27100 109.68000 14.08800 1.000 36.22000 131 GLY A CA 1
ATOM 1025 C C . GLY A 1 137 ? -5.45300 109.79300 15.35900 1.000 34.21000 131 GLY A C 1
ATOM 1026 O O . GLY A 1 137 ? -4.33300 110.31000 15.34600 1.000 33.67000 131 GLY A O 1
ATOM 1027 N N . GLU A 1 138 ? -6.01000 109.31700 16.48100 1.000 36.05000 132 GLU A N 1
ATOM 1028 C CA . GLU A 1 138 ? -5.28300 109.36900 17.74500 1.000 34.45000 132 GLU A CA 1
ATOM 1029 C C . GLU A 1 138 ? -4.00400 108.54100 17.66800 1.000 30.08000 132 GLU A C 1
ATOM 1030 O O . GLU A 1 138 ? -2.95300 108.94900 18.18000 1.000 32.97000 132 GLU A O 1
ATOM 1036 N N . GLY A 1 139 ? -4.07400 107.37200 17.03000 1.000 33.89000 133 GLY A N 1
ATOM 1037 C CA . GLY A 1 139 ? -2.87300 106.57800 16.84400 1.000 31.95000 133 GLY A CA 1
ATOM 1038 C C . GLY A 1 139 ? -1.79500 107.32200 16.08000 1.000 31.60000 133 GLY A C 1
ATOM 1039 O O . GLY A 1 139 ? -0.61100 107.21500 16.40000 1.000 31.09000 133 GLY A O 1
ATOM 1040 N N . LEU A 1 140 ? -2.18900 108.08200 15.05300 1.000 33.34000 134 LEU A N 1
ATOM 1041 C CA . LEU A 1 140 ? -1.20800 108.87400 14.31700 1.000 28.37000 134 LEU A CA 1
ATOM 1042 C C . LEU A 1 140 ? -0.58800 109.95500 15.19400 1.000 31.87000 134 LEU A C 1
ATOM 1043 O O . LEU A 1 140 ? 0.59600 110.27100 15.04500 1.000 32.36000 134 LEU A O 1
ATOM 1048 N N . VAL A 1 141 ? -1.36700 110.54300 16.10700 1.000 31.20000 135 VAL A N 1
ATOM 1049 C CA . VAL A 1 141 ? -0.78000 111.47100 17.07400 1.000 31.88000 135 VAL A CA 1
ATOM 1050 C C . VAL A 1 141 ? 0.31500 110.77500 17.87500 1.000 31.80000 135 VAL A C 1
ATOM 1051 O O . VAL A 1 141 ? 1.42200 111.30300 18.03700 1.000 33.63000 135 VAL A O 1
ATOM 1055 N N . LEU A 1 142 ? 0.01600 109.57800 18.39900 1.000 32.03000 136 LEU A N 1
ATOM 1056 C CA . LEU A 1 142 ? 1.02900 108.79300 19.09700 1.000 31.92000 136 LEU A CA 1
ATOM 1057 C C . LEU A 1 142 ? 2.24200 108.53600 18.21300 1.000 30.39000 136 LEU A C 1
ATOM 1058 O O . LEU A 1 142 ? 3.38300 108.63900 18.67300 1.000 32.05000 136 LEU A O 1
ATOM 1063 N N . LEU A 1 143 ? 2.01600 108.16200 16.94800 1.000 29.80000 137 LEU A N 1
ATOM 1064 C CA . LEU A 1 143 ? 3.12400 107.82700 16.05800 1.000 28.36000 137 LEU A CA 1
ATOM 1065 C C . LEU A 1 143 ? 3.94300 109.05700 15.67800 1.000 29.12000 137 LEU A C 1
ATOM 1066 O O . LEU A 1 143 ? 5.16000 108.95500 15.48300 1.000 29.14000 137 LEU A O 1
ATOM 1071 N N . GLU A 1 144 ? 3.30200 110.22100 15.56200 1.000 30.31000 138 GLU A N 1
ATOM 1072 C CA . GLU A 1 144 ? 4.05600 111.45800 15.36700 1.000 31.33000 138 GLU A CA 1
ATOM 1073 C C . GLU A 1 144 ? 5.03900 111.67900 16.51200 1.000 33.20000 138 GLU A C 1
ATOM 1074 O O . GLU A 1 144 ? 6.21600 111.99900 16.29400 1.000 29.34000 138 GLU A O 1
ATOM 1080 N N . ASP A 1 145 ? 4.57300 111.49600 17.75000 1.000 30.53000 139 ASP A N 1
ATOM 1081 C CA . ASP A 1 145 ? 5.46300 111.65700 18.89300 1.000 31.13000 139 ASP A CA 1
ATOM 1082 C C . ASP A 1 145 ? 6.55100 110.59000 18.89600 1.000 30.21000 139 ASP A C 1
ATOM 1083 O O . ASP A 1 145 ? 7.71400 110.88100 19.20500 1.000 31.44000 139 ASP A O 1
ATOM 1088 N N . ALA A 1 146 ? 6.20500 109.35000 18.53800 1.000 28.19000 140 ALA A N 1
ATOM 1089 C CA . ALA A 1 146 ? 7.22900 108.31900 18.43000 1.000 28.18000 140 ALA A CA 1
ATOM 1090 C C . ALA A 1 146 ? 8.26700 108.69600 17.38800 1.000 30.07000 140 ALA A C 1
ATOM 1091 O O . ALA A 1 146 ? 9.46700 108.47900 17.59200 1.000 30.92000 140 ALA A O 1
ATOM 1093 N N . PHE A 1 147 ? 7.82000 109.25900 16.26200 1.000 28.52000 141 PHE A N 1
ATOM 1094 C CA . PHE A 1 147 ? 8.75000 109.69300 15.22500 1.000 31.05000 141 PHE A CA 1
ATOM 1095 C C . PHE A 1 147 ? 9.71000 110.75000 15.75700 1.000 30.28000 141 PHE A C 1
ATOM 1096 O O . PHE A 1 147 ? 10.91700 110.68900 15.50500 1.000 31.15000 141 PHE A O 1
ATOM 1104 N N . SER A 1 148 ? 9.19000 111.73800 16.48700 1.000 30.44000 142 SER A N 1
ATOM 1105 C CA . SER A 1 148 ? 10.07300 112.73300 17.09400 1.000 33.61000 142 SER A CA 1
ATOM 1106 C C . SER A 1 148 ? 11.12000 112.07200 17.97600 1.000 34.33000 142 SER A C 1
ATOM 1107 O O . SER A 1 148 ? 12.31300 112.37600 17.87800 1.000 36.12000 142 SER A O 1
ATOM 1110 N N . LYS A 1 149 ? 10.68500 111.14500 18.83500 1.000 31.99000 143 LYS A N 1
ATOM 1111 C CA . LYS A 1 149 ? 11.60100 110.46800 19.74400 1.000 32.43000 143 LYS A CA 1
ATOM 1112 C C . LYS A 1 149 ? 12.60500 109.58200 19.00400 1.000 35.64000 143 LYS A C 1
ATOM 1113 O O . LYS A 1 149 ? 13.79500 109.58700 19.34300 1.000 36.00000 143 LYS A O 1
ATOM 1119 N N . CYS A 1 150 ? 12.15200 108.80100 18.00500 1.000 32.55000 144 CYS A N 1
ATOM 1120 C CA . CYS A 1 150 ? 13.03300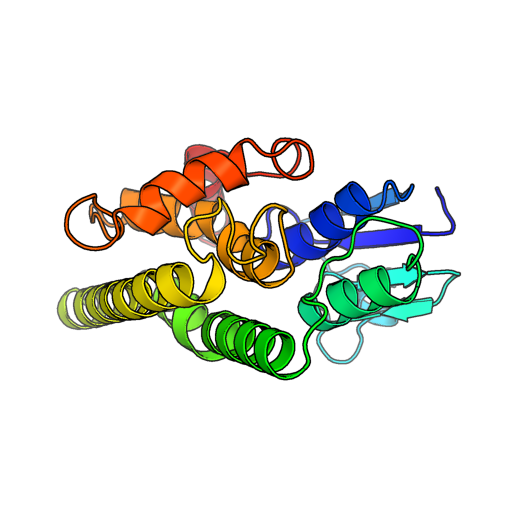 107.84300 17.33200 1.000 29.84000 144 CYS A CA 1
ATOM 1121 C C . CYS A 1 150 ? 14.00100 108.51500 16.36800 1.000 30.21000 144 CYS A C 1
ATOM 1122 O O . CYS A 1 150 ? 15.18200 108.15200 16.31600 1.000 31.27000 144 CYS A O 1
ATOM 1125 N N . SER A 1 151 ? 13.52300 109.50300 15.62500 1.000 29.32000 145 SER A N 1
ATOM 1126 C CA . SER A 1 151 ? 14.28300 110.05300 14.51000 1.000 30.12000 145 SER A CA 1
ATOM 1127 C C . SER A 1 151 ? 15.38000 111.00600 14.96300 1.000 31.98000 145 SER A C 1
ATOM 1128 O O . SER A 1 151 ? 16.40800 111.11200 14.28800 1.000 33.98000 145 SER A O 1
ATOM 1131 N N . LYS A 1 152 ? 15.18500 111.69500 16.09800 1.000 34.49000 146 LYS A N 1
ATOM 1132 C CA . LYS A 1 152 ? 16.15900 112.66000 16.62600 1.000 36.77000 146 LYS A CA 1
ATOM 1133 C C . LYS A 1 152 ? 16.43700 113.77400 15.62100 1.000 39.90000 146 LYS A C 1
ATOM 1134 O O . LYS A 1 152 ? 17.56300 114.26100 15.49100 1.000 42.99000 146 LYS A O 1
ATOM 1140 N N . GLY A 1 153 ? 15.40600 114.18300 14.90100 1.000 36.92000 147 GLY A N 1
ATOM 1141 C CA . GLY A 1 153 ? 15.58900 115.18100 13.88500 1.000 39.95000 147 GLY A CA 1
ATOM 1142 C C . GLY A 1 153 ? 16.19100 114.69700 12.58600 1.000 41.40000 147 GLY A C 1
ATOM 1143 O O . GLY A 1 153 ? 16.19600 115.45200 11.62100 1.000 41.93000 147 GLY A O 1
ATOM 1144 N N . LYS A 1 154 ? 16.71300 113.48500 12.51300 1.000 39.99000 148 LYS A N 1
ATOM 1145 C CA . LYS A 1 154 ? 17.20200 112.97000 11.24300 1.000 35.21000 148 LYS A CA 1
ATOM 1146 C C . LYS A 1 154 ? 15.96300 112.52200 10.46300 1.000 38.38000 148 LYS A C 1
ATOM 1147 O O . LYS A 1 154 ? 14.81800 112.80600 10.84400 1.000 40.25000 148 LYS A O 1
ATOM 1153 N N . GLY A 1 155 ? 16.15300 111.87900 9.32600 1.000 35.62000 149 GLY A N 1
ATOM 1154 C CA . GLY A 1 155 ? 15.01500 111.80800 8.42600 1.000 35.93000 149 GLY A CA 1
ATOM 1155 C C . GLY A 1 155 ? 14.03500 110.67400 8.65400 1.000 33.40000 149 GLY A C 1
ATOM 1156 O O . GLY A 1 155 ? 12.90800 110.72600 8.15600 1.000 32.72000 149 GLY A O 1
ATOM 1157 N N . PHE A 1 156 ? 14.42900 109.64200 9.39200 1.000 33.41000 150 PHE A N 1
ATOM 1158 C CA . PHE A 1 156 ? 13.66200 108.40300 9.42100 1.000 30.78000 150 PHE A CA 1
ATOM 1159 C C . PHE A 1 156 ? 13.47100 107.95600 10.85600 1.000 30.43000 150 PHE A C 1
ATOM 1160 O O . PHE A 1 156 ? 14.17000 108.41900 11.75700 1.000 30.84000 150 PHE A O 1
ATOM 1168 N N . PHE A 1 157 ? 12.52200 107.03600 11.06800 1.000 26.96000 151 PHE A N 1
ATOM 1169 C CA . PHE A 1 157 ? 12.46100 106.39800 12.38100 1.000 26.05000 151 PHE A CA 1
ATOM 1170 C C . PHE A 1 157 ? 13.80100 105.76800 12.73100 1.000 28.96000 151 PHE A C 1
ATOM 1171 O O . PHE A 1 157 ? 14.18900 105.72100 13.90700 1.000 29.69000 151 PHE A O 1
ATOM 1179 N N . GLY A 1 158 ? 14.51300 105.25700 11.73200 1.000 29.52000 152 GLY A N 1
ATOM 1180 C CA . GLY A 1 158 ? 15.81000 104.67800 11.98800 1.000 28.88000 152 GLY A CA 1
ATOM 1181 C C . GLY A 1 158 ? 16.92600 105.67600 12.16000 1.000 31.92000 152 GLY A C 1
ATOM 1182 O O . GLY A 1 158 ? 18.07300 105.27900 12.38900 1.000 34.60000 152 GLY A O 1
ATOM 1183 N N . GLY A 1 159 ? 16.61900 106.95900 12.04000 1.000 33.36000 153 GLY A N 1
ATOM 1184 C CA . GLY A 1 159 ? 17.62300 108.00600 12.14800 1.000 31.88000 153 GLY A CA 1
ATOM 1185 C C . GLY A 1 159 ? 18.02400 108.53300 10.77600 1.000 35.74000 153 GLY A C 1
ATOM 1186 O O . GLY A 1 159 ? 17.17400 108.91400 9.97700 1.000 33.36000 153 GLY A O 1
ATOM 1187 N N . ASP A 1 160 ? 19.33500 108.55300 10.51300 1.000 39.52000 154 ASP A N 1
ATOM 1188 C CA . ASP A 1 160 ? 19.85000 109.00000 9.22400 1.000 38.98000 154 ASP A CA 1
ATOM 1189 C C . ASP A 1 160 ? 19.40100 108.07600 8.10100 1.000 38.32000 154 ASP A C 1
ATOM 1190 O O . ASP A 1 160 ? 19.14800 108.52700 6.97700 1.000 41.71000 154 ASP A O 1
ATOM 1195 N N . GLN A 1 161 ? 19.31600 106.78100 8.38200 1.000 36.53000 155 GLN A N 1
ATOM 1196 C CA . GLN A 1 161 ? 18.97500 105.77900 7.39200 1.000 33.53000 155 GLN A CA 1
ATOM 1197 C C . GLN A 1 161 ? 17.63400 105.12700 7.69600 1.000 33.77000 155 GLN A C 1
ATOM 1198 O O . GLN A 1 161 ? 17.19900 105.05300 8.85100 1.000 32.52000 155 GLN A O 1
ATOM 1204 N N . ILE A 1 162 ? 17.00200 104.61600 6.64000 1.000 30.50000 156 ILE A N 1
ATOM 1205 C CA . ILE A 1 162 ? 15.76300 103.86800 6.79400 1.000 30.31000 156 ILE A CA 1
ATOM 1206 C C . ILE A 1 162 ? 15.98400 102.66800 7.71200 1.000 30.56000 156 ILE A C 1
ATOM 1207 O O . ILE A 1 162 ? 17.05400 102.04800 7.72500 1.000 31.96000 156 ILE A O 1
ATOM 1212 N N . GLY A 1 163 ? 14.96700 102.33900 8.50600 1.000 28.25000 157 GLY A N 1
ATOM 1213 C CA . GLY A 1 163 ? 15.11000 101.29300 9.49400 1.000 26.89000 157 GLY A CA 1
ATOM 1214 C C . GLY A 1 163 ? 13.86100 100.43500 9.61500 1.000 22.33000 157 GLY A C 1
ATOM 1215 O O . GLY A 1 163 ? 12.85600 100.66400 8.95100 1.000 23.29000 157 GLY A O 1
ATOM 1216 N N . TYR A 1 164 ? 13.94600 99.49200 10.55800 1.000 24.45000 158 TYR A N 1
ATOM 1217 C CA . TYR A 1 164 ? 12.86500 98.54800 10.83700 1.000 23.34000 158 TYR A CA 1
ATOM 1218 C C . TYR A 1 164 ? 11.51900 99.24500 10.98100 1.000 22.75000 158 TYR A C 1
ATOM 1219 O O . TYR A 1 164 ? 10.51700 98.83300 10.38500 1.000 21.73000 158 TYR A O 1
ATOM 1228 N N . LEU A 1 165 ? 11.44900 100.27000 11.84200 1.000 20.97000 159 LEU A N 1
ATOM 1229 C CA . LEU A 1 165 ? 10.15300 100.89100 12.07600 1.000 20.23000 159 LEU A CA 1
ATOM 1230 C C . LEU A 1 165 ? 9.68000 101.70300 10.86700 1.000 25.35000 159 LEU A C 1
ATOM 1231 O O . LEU A 1 165 ? 8.47000 101.79400 10.62500 1.000 23.04000 159 LEU A O 1
ATOM 1236 N N . ASP A 1 166 ? 10.60400 102.28000 10.09300 1.000 21.84000 160 ASP A N 1
ATOM 1237 C CA . ASP A 1 166 ? 10.20800 102.87300 8.81500 1.000 24.67000 160 ASP A CA 1
ATOM 1238 C C . ASP A 1 166 ? 9.52000 101.85000 7.93400 1.000 24.45000 160 ASP A C 1
ATOM 1239 O O . ASP A 1 166 ? 8.48600 102.14100 7.32900 1.000 24.56000 160 ASP A O 1
ATOM 1244 N N . ILE A 1 167 ? 10.06200 100.63600 7.88000 1.000 24.01000 161 ILE A N 1
ATOM 1245 C CA . ILE A 1 167 ? 9.48800 99.60000 7.02600 1.000 25.26000 161 ILE A CA 1
ATOM 1246 C C . ILE A 1 167 ? 8.11900 99.18900 7.54100 1.000 23.44000 161 ILE A C 1
ATOM 1247 O O . ILE A 1 167 ? 7.15700 99.07300 6.77300 1.000 23.95000 161 ILE A O 1
ATOM 1252 N N . ALA A 1 168 ? 7.99900 98.99100 8.86100 1.000 21.68000 162 ALA A N 1
ATOM 1253 C CA . ALA A 1 168 ? 6.72700 98.55900 9.41900 1.000 20.88000 162 ALA A CA 1
ATOM 1254 C C . ALA A 1 168 ? 5.64000 99.59200 9.15800 1.000 20.25000 162 ALA A C 1
ATOM 1255 O O . ALA A 1 168 ? 4.54700 99.26100 8.69100 1.000 22.76000 162 ALA A O 1
ATOM 1257 N N . PHE A 1 169 ? 5.91600 100.85400 9.48400 1.000 22.14000 163 PHE A N 1
ATOM 1258 C CA . PHE A 1 169 ? 4.89600 101.89500 9.36800 1.000 22.26000 163 PHE A CA 1
ATOM 1259 C C . PHE A 1 169 ? 4.69500 102.32600 7.92100 1.000 23.10000 163 PHE A C 1
ATOM 1260 O O . PHE A 1 169 ? 3.56300 102.42100 7.43700 1.000 23.82000 163 PHE A O 1
ATOM 1268 N N . GLY A 1 170 ? 5.78800 102.59000 7.22400 1.000 25.02000 164 GLY A N 1
ATOM 1269 C CA . GLY A 1 170 ? 5.68700 103.02500 5.83900 1.000 23.37000 164 GLY A CA 1
ATOM 1270 C C . GLY A 1 170 ? 4.95600 102.05000 4.93100 1.000 25.51000 164 GLY A C 1
ATOM 1271 O O . GLY A 1 170 ? 4.33200 102.45600 3.93800 1.000 25.38000 164 GLY A O 1
ATOM 1272 N N . SER A 1 171 ? 5.05900 100.75000 5.21500 1.000 23.38000 165 SER A N 1
ATOM 1273 C CA . SER A 1 171 ? 4.37200 99.77700 4.38700 1.000 22.69000 165 SER A CA 1
ATOM 1274 C C . SER A 1 171 ? 2.86800 100.01700 4.37900 1.000 24.93000 165 SER A C 1
ATOM 1275 O O . SER A 1 171 ? 2.19900 99.70100 3.39300 1.000 25.69000 165 SER A O 1
ATOM 1278 N N . PHE A 1 172 ? 2.32900 100.63400 5.43400 1.000 21.03000 166 PHE A N 1
ATOM 1279 C CA . PHE A 1 172 ? 0.90500 100.94200 5.50400 1.000 21.86000 166 PHE A CA 1
ATOM 1280 C C . PHE A 1 172 ? 0.51900 102.26200 4.85100 1.000 26.14000 166 PHE A C 1
ATOM 1281 O O . PHE A 1 172 ? -0.68000 102.54200 4.73600 1.000 24.58000 166 PHE A O 1
ATOM 1289 N N . LEU A 1 173 ? 1.49700 103.07600 4.44500 1.000 26.35000 167 LEU A N 1
ATOM 1290 C CA . LEU A 1 173 ? 1.21100 104.44400 4.01200 1.000 27.14000 167 LEU A CA 1
ATOM 1291 C C . LEU A 1 173 ? 0.20500 104.48600 2.86100 1.000 27.11000 167 LEU A C 1
ATOM 1292 O O . LEU A 1 173 ? -0.71600 105.31200 2.87000 1.000 27.09000 167 LEU A O 1
ATOM 1297 N N . GLY A 1 174 ? 0.36100 103.61400 1.85900 1.000 29.13000 168 GLY A N 1
ATOM 1298 C CA . GLY A 1 174 ? -0.56500 103.63100 0.73100 1.000 26.83000 168 GLY A CA 1
ATOM 1299 C C . GLY A 1 174 ? -1.98600 103.28800 1.14500 1.000 27.90000 168 GLY A C 1
ATOM 1300 O O . GLY A 1 174 ? -2.94700 103.88100 0.65900 1.000 27.11000 168 GLY A O 1
ATOM 1301 N N . TRP A 1 175 ? -2.13400 102.37500 2.11600 1.000 26.13000 169 TRP A N 1
ATOM 1302 C CA . TRP A 1 175 ? -3.46800 102.01200 2.57600 1.000 26.97000 169 TRP A CA 1
ATOM 1303 C C . TRP A 1 175 ? -4.07700 103.10100 3.45100 1.000 30.30000 169 TRP A C 1
ATOM 1304 O O . TRP A 1 175 ? -5.29900 103.31900 3.41200 1.000 27.41000 169 TRP A O 1
ATOM 1315 N N . LEU A 1 176 ? -3.25100 103.78200 4.25200 1.000 25.72000 170 LEU A N 1
ATOM 1316 C CA . LEU A 1 176 ? -3.72600 104.95200 4.98300 1.000 27.50000 170 LEU A CA 1
ATOM 1317 C C . LEU A 1 176 ? -4.24300 106.01900 4.02900 1.000 30.99000 170 LEU A C 1
ATOM 1318 O O . LEU A 1 176 ? -5.30500 106.60400 4.27000 1.000 30.27000 170 LEU A O 1
ATOM 1323 N N . ARG A 1 177 ? -3.51700 106.26900 2.93100 1.000 30.58000 171 ARG A N 1
ATOM 1324 C CA . ARG A 1 177 ? -3.94700 107.28900 1.97800 1.000 31.53000 171 ARG A CA 1
ATOM 1325 C C . ARG A 1 177 ? -5.23400 106.88100 1.27200 1.000 32.06000 171 ARG A C 1
ATOM 1326 O O . ARG A 1 177 ? -6.13100 107.71000 1.07800 1.000 31.81000 171 ARG A O 1
ATOM 1334 N N . ALA A 1 178 ? -5.34500 105.60700 0.88400 1.000 28.04000 172 ALA A N 1
ATOM 1335 C CA . ALA A 1 178 ? -6.56700 105.13500 0.24100 1.000 29.02000 172 ALA A CA 1
ATOM 1336 C C . ALA A 1 178 ? -7.76000 105.21100 1.18300 1.000 31.15000 172 ALA A C 1
ATOM 1337 O O . ALA A 1 178 ? -8.85800 105.60300 0.77100 1.000 32.48000 172 ALA A O 1
ATOM 1339 N N . ILE A 1 179 ? -7.57600 104.82900 2.44900 1.000 27.70000 173 ILE A N 1
ATOM 1340 C CA . ILE A 1 179 ? -8.68100 104.90900 3.39400 1.000 31.97000 173 ILE A CA 1
ATOM 1341 C C . ILE A 1 179 ? -9.03000 106.36800 3.66700 1.000 31.24000 173 ILE A C 1
ATOM 1342 O O . ILE A 1 179 ? -10.21000 106.71300 3.82500 1.000 34.67000 173 ILE A O 1
ATOM 1347 N N . GLU A 1 180 ? -8.02800 107.25000 3.68600 1.000 31.32000 174 GLU A N 1
ATOM 1348 C CA . GLU A 1 180 ? -8.29100 108.68300 3.79100 1.000 35.58000 174 GLU A CA 1
ATOM 1349 C C . GLU A 1 180 ? -9.16500 109.15400 2.64200 1.000 36.23000 174 GLU A C 1
ATOM 1350 O O . GLU A 1 180 ? -10.21300 109.78200 2.84900 1.000 37.78000 174 GLU A O 1
ATOM 1356 N N . LYS A 1 181 ? -8.75700 108.83200 1.41900 1.000 38.02000 175 LYS A N 1
ATOM 1357 C CA . LYS A 1 181 ? -9.47300 109.30800 0.24300 1.000 34.79000 175 LYS A CA 1
ATOM 1358 C C . LYS A 1 181 ? -10.89700 108.76900 0.21400 1.000 38.92000 175 LYS A C 1
ATOM 1359 O O . LYS A 1 181 ? -11.85300 109.52900 0.01100 1.000 37.87000 175 LYS A O 1
ATOM 1365 N N . MET A 1 182 ? -11.06700 107.45500 0.41800 1.000 37.04000 176 MET A N 1
ATOM 1366 C CA . MET A 1 182 ? -12.39700 106.87700 0.25000 1.000 36.91000 176 MET A CA 1
ATOM 1367 C C . MET A 1 182 ? -13.34200 107.24400 1.38200 1.000 36.22000 176 MET A C 1
ATOM 1368 O O . MET A 1 182 ? -14.55700 107.08300 1.23000 1.000 37.37000 176 MET A O 1
ATOM 1373 N N . ASN A 1 183 ? -12.82700 107.73900 2.49800 1.000 35.89000 177 ASN A N 1
ATOM 1374 C CA . ASN A 1 183 ? -13.66800 108.21700 3.58400 1.000 38.42000 177 ASN A CA 1
ATOM 1375 C C . ASN A 1 183 ? -13.75500 109.73600 3.62400 1.000 37.47000 177 ASN A C 1
ATOM 1376 O O . ASN A 1 183 ? -14.48300 110.28100 4.46000 1.000 42.23000 177 ASN A O 1
ATOM 1381 N N . GLY A 1 184 ? -13.04900 110.42300 2.73200 1.000 35.91000 178 GLY A N 1
ATOM 1382 C CA . GLY A 1 184 ? -13.06500 111.87700 2.74200 1.000 36.90000 178 GLY A CA 1
ATOM 1383 C C . GLY A 1 184 ? -12.56600 112.48000 4.03800 1.000 37.90000 178 GLY A C 1
ATOM 1384 O O . GLY A 1 184 ? -13.12300 113.47600 4.51400 1.000 38.41000 178 GLY A O 1
ATOM 1385 N N . VAL A 1 185 ? -11.51800 111.90300 4.61600 1.000 34.19000 179 VAL A N 1
ATOM 1386 C CA . VAL A 1 185 ? -10.96100 112.43500 5.85400 1.000 39.37000 179 VAL A CA 1
ATOM 1387 C C . VAL A 1 185 ? -9.47800 112.69600 5.63300 1.000 40.74000 179 VAL A C 1
ATOM 1388 O O . VAL A 1 185 ? -8.84600 112.13100 4.73900 1.000 39.97000 179 VAL A O 1
ATOM 1392 N N . LYS A 1 186 ? -8.92900 113.57500 6.46700 1.000 40.84000 180 LYS A N 1
ATOM 1393 C CA . LYS A 1 186 ? -7.50600 113.89900 6.45600 1.000 42.75000 180 LYS A CA 1
ATOM 1394 C C . LYS A 1 186 ? -6.96500 113.57300 7.84500 1.000 43.04000 180 LYS A C 1
ATOM 1395 O O . LYS A 1 186 ? -7.22700 114.29700 8.80900 1.000 47.92000 180 LYS A O 1
ATOM 1401 N N . LEU A 1 187 ? -6.23400 112.46300 7.94500 1.000 40.06000 181 LEU A N 1
ATOM 1402 C CA . LEU A 1 187 ? -5.70400 111.97000 9.21500 1.000 41.20000 181 LEU A CA 1
ATOM 1403 C C . LEU A 1 187 ? -4.27200 112.41600 9.47600 1.000 40.78000 181 LEU A C 1
ATOM 1404 O O . LEU A 1 187 ? -3.91400 112.69900 10.62300 1.000 41.31000 181 LEU A O 1
ATOM 1409 N N . MET A 1 188 ? -3.43900 112.46100 8.44700 1.000 41.40000 182 MET A N 1
ATOM 1410 C CA . MET A 1 188 ? -2.17600 113.1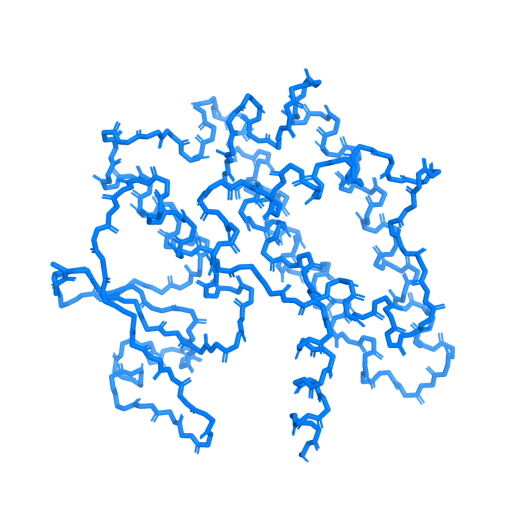8200 8.51000 1.000 42.86000 182 MET A CA 1
ATOM 1411 C C . MET A 1 188 ? -2.39200 114.57500 7.93600 1.000 43.53000 182 MET A C 1
ATOM 1412 O O . MET A 1 188 ? -2.87700 114.72000 6.80800 1.000 46.31000 182 MET A O 1
ATOM 1417 N N . ASP A 1 189 ? -2.06900 115.59200 8.72300 1.000 47.30000 183 ASP A N 1
ATOM 1418 C CA . ASP A 1 189 ? -2.04000 116.96500 8.25200 1.000 49.73000 183 ASP A CA 1
ATOM 1419 C C . ASP A 1 189 ? -0.82200 117.63300 8.86700 1.000 49.02000 183 ASP A C 1
ATOM 1420 O O . ASP A 1 189 ? -0.14100 117.05900 9.72300 1.000 48.45000 183 ASP A O 1
ATOM 1425 N N . GLU A 1 190 ? -0.52700 118.84900 8.41300 1.000 49.98000 184 GLU A N 1
ATOM 1426 C CA . GLU A 1 190 ? 0.62500 119.53400 8.97700 1.000 48.36000 184 GLU A CA 1
ATOM 1427 C C . GLU A 1 190 ? 0.37000 120.05200 10.38600 1.000 48.39000 184 GLU A C 1
ATOM 1428 O O . GLU A 1 190 ? 1.32300 120.45400 11.06100 1.000 52.30000 184 GLU A O 1
ATOM 1434 N N . THR A 1 191 ? -0.88100 120.03700 10.85100 1.000 49.75000 185 THR A N 1
ATOM 1435 C CA . THR A 1 191 ? -1.17700 120.49600 12.20400 1.000 49.84000 185 THR A CA 1
ATOM 1436 C C . THR A 1 191 ? -0.95100 119.38700 13.22500 1.000 49.97000 185 THR A C 1
ATOM 1437 O O . THR A 1 191 ? -0.33100 119.61000 14.27100 1.000 49.57000 185 THR A O 1
ATOM 1441 N N . ARG A 1 192 ? -1.43800 118.18000 12.93200 1.000 50.97000 186 ARG A N 1
ATOM 1442 C CA . ARG A 1 192 ? -1.36000 117.07900 13.88400 1.000 46.81000 186 ARG A CA 1
ATOM 1443 C C . ARG A 1 192 ? -0.13300 116.19800 13.69600 1.000 43.72000 186 ARG A C 1
ATOM 1444 O O . ARG A 1 192 ? 0.36200 115.62600 14.67900 1.000 40.46000 186 ARG A O 1
ATOM 1452 N N . THR A 1 193 ? 0.35900 116.04400 12.46400 1.000 40.65000 187 THR A N 1
ATOM 1453 C CA . THR A 1 193 ? 1.47100 115.13100 12.17900 1.000 38.43000 187 THR A CA 1
ATOM 1454 C C . THR A 1 193 ? 2.43200 115.75500 11.17800 1.000 37.45000 187 THR A C 1
ATOM 1455 O O . THR A 1 193 ? 2.66500 115.21600 10.09300 1.000 35.10000 187 THR A O 1
ATOM 1459 N N . PRO A 1 194 ? 3.04000 116.89100 11.52200 1.000 38.29000 188 PRO A N 1
ATOM 1460 C CA . PRO A 1 194 ? 3.96600 117.52900 10.57000 1.000 40.04000 188 PRO A CA 1
ATOM 1461 C C . PRO A 1 194 ? 5.19700 116.68800 10.25700 1.000 34.36000 188 PRO A C 1
ATOM 1462 O O . PRO A 1 194 ? 5.64600 116.64700 9.10200 1.000 35.13000 188 PRO A O 1
ATOM 1466 N N . GLY A 1 195 ? 5.77100 116.02100 11.25900 1.000 34.17000 189 GLY A N 1
ATOM 1467 C CA . GLY A 1 195 ? 6.94700 115.20500 11.00700 1.000 31.62000 189 GLY A CA 1
ATOM 1468 C C . GLY A 1 195 ? 6.63500 113.98900 10.15300 1.000 31.68000 189 GLY A C 1
ATOM 1469 O O . GLY A 1 195 ? 7.42100 113.61700 9.27500 1.000 32.89000 189 GLY A O 1
ATOM 1470 N N . LEU A 1 196 ? 5.47700 113.36300 10.38300 1.000 30.04000 190 LEU A N 1
ATOM 1471 C CA . LEU A 1 196 ? 5.10300 112.19700 9.59200 1.000 30.15000 190 LEU A CA 1
ATOM 1472 C C . LEU A 1 196 ? 4.85300 112.57800 8.14300 1.000 31.63000 190 LEU A C 1
ATOM 1473 O O . LEU A 1 196 ? 5.22500 111.83700 7.22900 1.000 33.84000 190 LEU A O 1
ATOM 1478 N N . LEU A 1 197 ? 4.19300 113.71400 7.91700 1.000 35.77000 191 LEU A N 1
ATOM 1479 C CA . LEU A 1 197 ? 3.97700 114.19000 6.55500 1.000 35.15000 191 LEU A CA 1
ATOM 1480 C C . LEU A 1 197 ? 5.29000 114.26700 5.79200 1.000 33.98000 191 LEU A C 1
ATOM 1481 O O . LEU A 1 197 ? 5.39800 113.77700 4.66000 1.000 35.44000 191 LEU A O 1
ATOM 1486 N N . LYS A 1 198 ? 6.30300 114.88600 6.40200 1.000 34.16000 192 LYS A N 1
ATOM 1487 C CA . LYS A 1 198 ? 7.60900 114.97900 5.76200 1.000 34.53000 192 LYS A CA 1
ATOM 1488 C C . LYS A 1 198 ? 8.22500 113.59600 5.57400 1.000 33.37000 192 LYS A C 1
ATOM 1489 O O . LYS A 1 198 ? 8.72700 113.26400 4.49300 1.000 36.51000 192 LYS A O 1
ATOM 1495 N N . TRP A 1 199 ? 8.19200 112.77100 6.62100 1.000 32.20000 193 TRP A N 1
ATOM 1496 C CA . TRP A 1 199 ? 8.78300 111.44000 6.52900 1.000 30.71000 193 TRP A CA 1
ATOM 1497 C C . TRP A 1 199 ? 8.11100 110.61500 5.44000 1.000 29.87000 193 TRP A C 1
ATOM 1498 O O . TRP A 1 199 ? 8.76700 109.81700 4.76200 1.000 32.55000 193 TRP A O 1
ATOM 1509 N N . ALA A 1 200 ? 6.80400 110.80000 5.25300 1.000 31.19000 194 ALA A N 1
ATOM 1510 C CA . ALA A 1 200 ? 6.08500 110.01500 4.25700 1.000 30.37000 194 ALA A CA 1
ATOM 1511 C C . ALA A 1 200 ? 6.69000 110.19500 2.87000 1.000 32.64000 194 ALA A C 1
ATOM 1512 O O . ALA A 1 200 ? 6.74500 109.24100 2.08800 1.000 34.20000 194 ALA A O 1
ATOM 1514 N N . ASN A 1 201 ? 7.14600 111.41100 2.54700 1.000 34.97000 195 ASN A N 1
ATOM 1515 C CA . ASN A 1 201 ? 7.83600 111.63600 1.27700 1.000 34.32000 195 ASN A CA 1
ATOM 1516 C C . ASN A 1 201 ? 9.22500 111.01900 1.28600 1.000 33.03000 195 ASN A C 1
ATOM 1517 O O . ASN A 1 201 ? 9.64400 110.39200 0.30500 1.000 36.20000 195 ASN A O 1
ATOM 1522 N N . SER A 1 202 ? 9.96300 111.20600 2.38100 1.000 34.99000 196 SER A N 1
ATOM 1523 C CA . SER A 1 202 ? 11.27000 110.57800 2.51100 1.000 31.72000 196 SER A CA 1
ATOM 1524 C C . SER A 1 202 ? 11.17100 109.07400 2.32200 1.000 31.75000 196 SER A C 1
ATOM 1525 O O . SER A 1 202 ? 12.03500 108.46300 1.68300 1.000 34.61000 196 SER A O 1
ATOM 1528 N N . PHE A 1 203 ? 10.12300 108.45900 2.87000 1.000 27.91000 197 PHE A N 1
ATOM 1529 C CA . PHE A 1 203 ? 9.99600 107.01200 2.78900 1.000 27.53000 197 PHE A CA 1
ATOM 1530 C C . PHE A 1 203 ? 9.60700 106.57300 1.38300 1.000 31.01000 197 PHE A C 1
ATOM 1531 O O . PHE A 1 203 ? 10.26800 105.70900 0.79500 1.000 29.23000 197 PHE A O 1
ATOM 1539 N N . SER A 1 204 ? 8.53500 107.15800 0.83200 1.000 32.43000 198 SER A N 1
ATOM 1540 C CA . SER A 1 204 ? 8.01800 106.70300 -0.45500 1.000 29.91000 198 SER A CA 1
ATOM 1541 C C . SER A 1 204 ? 9.01000 106.96000 -1.57200 1.000 32.46000 198 SER A C 1
ATOM 1542 O O . SER A 1 204 ? 9.00400 106.23400 -2.56700 1.000 33.98000 198 SER A O 1
ATOM 1545 N N . SER A 1 205 ? 9.86800 107.96800 -1.41900 1.000 31.45000 199 SER A N 1
ATOM 1546 C CA . SER A 1 205 ? 10.86600 108.33300 -2.41900 1.000 35.91000 199 SER A CA 1
ATOM 1547 C C . SER A 1 205 ? 12.16600 107.55900 -2.27400 1.000 36.28000 199 SER A C 1
ATOM 1548 O O . SER A 1 205 ? 13.01500 107.62000 -3.17000 1.000 37.56000 199 SER A O 1
ATOM 1551 N N . HIS A 1 206 ? 12.34300 106.85000 -1.16600 1.000 33.61000 200 HIS A N 1
ATOM 1552 C CA . HIS A 1 206 ? 13.58400 106.14000 -0.91100 1.000 32.54000 200 HIS A CA 1
ATOM 1553 C C . HIS A 1 206 ? 13.86700 105.11700 -2.01500 1.000 31.48000 200 HIS A C 1
ATOM 1554 O O . HIS A 1 206 ? 12.95500 104.41100 -2.45800 1.000 28.61000 200 HIS A O 1
ATOM 1561 N N . PRO A 1 207 ? 15.12300 104.98200 -2.45000 1.000 33.63000 201 PRO A N 1
ATOM 1562 C CA . PRO A 1 207 ? 15.42200 104.03300 -3.53600 1.000 35.42000 201 PRO A CA 1
ATOM 1563 C C . PRO A 1 207 ? 15.09000 102.59500 -3.19400 1.000 34.05000 201 PRO A C 1
ATOM 1564 O O . PRO A 1 207 ? 14.82000 101.81400 -4.11200 1.000 36.15000 201 PRO A O 1
ATOM 1568 N N . ALA A 1 208 ? 15.11000 102.21100 -1.91000 1.000 32.04000 202 ALA A N 1
ATOM 1569 C CA . ALA A 1 208 ? 14.75000 100.84800 -1.53100 1.000 28.61000 202 ALA A CA 1
ATOM 1570 C C . ALA A 1 208 ? 13.24200 100.63500 -1.47500 1.000 26.64000 202 ALA A C 1
ATOM 1571 O O . ALA A 1 208 ? 12.79900 99.48500 -1.33600 1.000 25.83000 202 ALA A O 1
ATOM 1573 N N . VAL A 1 209 ? 12.45200 101.70200 -1.62400 1.000 27.32000 203 VAL A N 1
ATOM 1574 C CA . VAL A 1 209 ? 11.00900 101.65500 -1.46300 1.000 27.05000 203 VAL A CA 1
ATOM 1575 C C . VAL A 1 209 ? 10.27000 101.95300 -2.76100 1.000 30.22000 203 VAL A C 1
ATOM 1576 O O . VAL A 1 209 ? 9.24700 101.32600 -3.05000 1.000 27.17000 203 VAL A O 1
ATOM 1580 N N . LYS A 1 210 ? 10.75200 102.92800 -3.54100 1.000 27.87000 204 LYS A N 1
ATOM 1581 C CA . LYS A 1 210 ? 9.87300 103.57200 -4.51400 1.000 32.26000 204 LYS A CA 1
ATOM 1582 C C . LYS A 1 210 ? 9.32600 102.58900 -5.54300 1.000 28.10000 204 LYS A C 1
ATOM 1583 O O . LYS A 1 210 ? 8.17700 102.72900 -5.97800 1.000 29.99000 204 LYS A O 1
ATOM 1589 N N . ASP A 1 211 ? 10.09900 101.57300 -5.91300 1.000 30.95000 205 ASP A N 1
ATOM 1590 C CA . ASP A 1 211 ? 9.63600 100.65300 -6.94500 1.000 30.95000 205 ASP A CA 1
ATOM 1591 C C . ASP A 1 211 ? 8.71300 99.56400 -6.40800 1.000 32.14000 205 ASP A C 1
ATOM 1592 O O . ASP A 1 211 ? 8.16600 98.79200 -7.19900 1.000 30.92000 205 ASP A O 1
ATOM 1597 N N . VAL A 1 212 ? 8.50800 99.47500 -5.08900 1.000 26.93000 206 VAL A N 1
ATOM 1598 C CA . VAL A 1 212 ? 7.53700 98.53500 -4.54200 1.000 31.83000 206 VAL A CA 1
ATOM 1599 C C . VAL A 1 212 ? 6.40400 99.24300 -3.80000 1.000 32.27000 206 VAL A C 1
ATOM 1600 O O . VAL A 1 212 ? 5.64600 98.59100 -3.06300 1.000 29.63000 206 VAL A O 1
ATOM 1604 N N . PHE A 1 213 ? 6.25300 100.59200 -3.99200 1.000 25.56000 207 PHE A N 1
ATOM 1605 C CA . 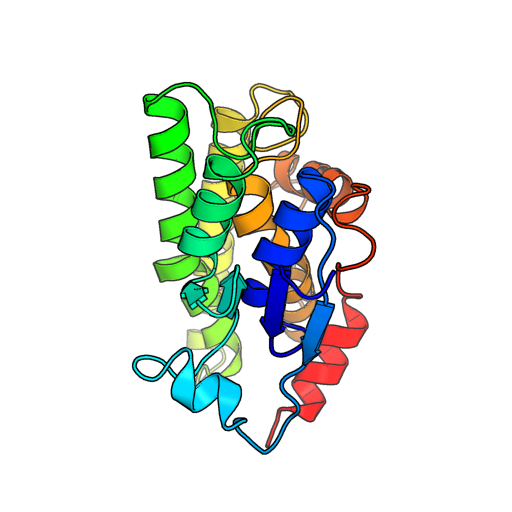PHE A 1 213 ? 5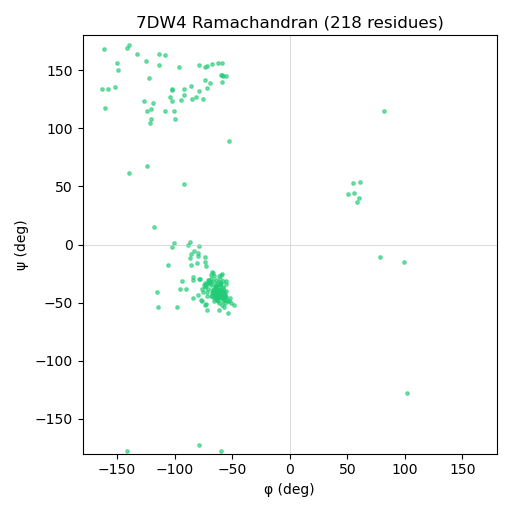.34700 101.45100 -3.23000 1.000 31.29000 207 PHE A CA 1
ATOM 1606 C C . PHE A 1 213 ? 4.09100 101.76600 -4.02600 1.000 34.02000 207 PHE A C 1
ATOM 1607 O O . PHE A 1 213 ? 4.19100 102.24100 -5.16700 1.000 32.00000 207 PHE A O 1
ATOM 1615 N N . PRO A 1 214 ? 2.92200 101.47000 -3.50500 1.000 33.92000 208 PRO A N 1
ATOM 1616 C CA . PRO A 1 214 ? 1.68100 101.62500 -4.26700 1.000 41.11000 208 PRO A CA 1
ATOM 1617 C C . PRO A 1 214 ? 1.12600 102.99200 -4.53400 1.000 36.98000 208 PRO A C 1
ATOM 1618 O O . PRO A 1 214 ? 1.16500 103.82000 -3.68800 1.000 40.33000 208 PRO A O 1
ATOM 1622 N N . GLU A 1 215 ? 0.58300 103.17900 -5.72700 1.000 40.89000 209 GLU A N 1
ATOM 1623 C CA . GLU A 1 215 ? -0.05700 104.41600 -6.11600 1.000 39.07000 209 GLU A CA 1
ATOM 1624 C C . GLU A 1 215 ? -1.32400 104.38600 -5.31500 1.000 33.73000 209 GLU A C 1
ATOM 1625 O O . GLU A 1 215 ? -1.96300 103.39900 -5.29400 1.000 35.23000 209 GLU A O 1
ATOM 1631 N N . THR A 1 216 ? -1.70400 105.46900 -4.68000 1.000 33.17000 210 THR A N 1
ATOM 1632 C CA . THR A 1 216 ? -2.92200 105.49700 -3.90100 1.000 35.07000 210 THR A CA 1
ATOM 1633 C C . THR A 1 216 ? -4.14400 105.10500 -4.68900 1.000 34.21000 210 THR A C 1
ATOM 1634 O O . THR A 1 216 ? -4.93300 104.33500 -4.24600 1.000 31.84000 210 THR A O 1
ATOM 1638 N N . GLU A 1 217 ? -4.29800 105.67000 -5.86800 1.000 33.22000 211 GLU A N 1
ATOM 1639 C CA . GLU A 1 217 ? -5.45500 105.36400 -6.67900 1.000 32.43000 211 GLU A CA 1
ATOM 1640 C C . GLU A 1 217 ? -5.55800 103.88100 -7.01700 1.000 32.21000 211 GLU A C 1
ATOM 1641 O O . GLU A 1 217 ? -6.61300 103.35500 -7.10500 1.000 31.71000 211 GLU A O 1
ATOM 1647 N N . LYS A 1 218 ? -4.43700 103.20800 -7.18000 1.000 30.00000 212 LYS A N 1
ATOM 1648 C CA . LYS A 1 218 ? -4.42600 101.79900 -7.44600 1.000 30.00000 212 LYS A CA 1
ATOM 1649 C C . LYS A 1 218 ? -4.99800 100.98000 -6.29200 1.000 30.00000 212 LYS A C 1
ATOM 1650 O O . LYS A 1 218 ? -5.64000 99.99700 -6.48400 1.000 30.00000 212 LYS A O 1
ATOM 1656 N N . LEU A 1 219 ? -4.73300 101.41400 -5.08400 1.000 34.64000 213 LEU A N 1
ATOM 1657 C CA . LEU A 1 219 ? -5.22500 100.72700 -3.92700 1.000 29.98000 213 LEU A CA 1
ATOM 1658 C C . LEU A 1 219 ? -6.68800 100.97300 -3.78700 1.000 31.38000 213 LEU A C 1
ATOM 1659 O O . LEU A 1 219 ? -7.37800 100.11600 -3.39900 1.000 35.68000 213 LEU A O 1
ATOM 1664 N N . VAL A 1 220 ? -7.15000 102.15700 -4.11500 1.000 33.31000 214 VAL A N 1
ATOM 1665 C CA . VAL A 1 220 ? -8.55600 102.45900 -4.04400 1.000 35.44000 214 VAL A CA 1
ATOM 1666 C C . VAL A 1 220 ? -9.28100 101.61500 -5.08000 1.000 38.59000 214 VAL A C 1
ATOM 1667 O O . VAL A 1 220 ? -10.24400 100.97000 -4.78600 1.000 42.45000 214 VAL A O 1
ATOM 1671 N N . GLU A 1 221 ? -8.79200 101.60800 -6.30600 1.000 41.76000 215 GLU A N 1
ATOM 1672 C CA . GLU A 1 221 ? -9.43500 100.84000 -7.35700 1.000 40.24000 215 GLU A CA 1
ATOM 1673 C C . GLU A 1 221 ? -9.37300 99.36800 -7.03800 1.000 38.94000 215 GLU A C 1
ATOM 1674 O O . GLU A 1 221 ? -10.24800 98.63200 -7.38800 1.000 42.45000 215 GLU A O 1
ATOM 1680 N N . PHE A 1 222 ? -8.34500 98.94300 -6.35000 1.000 37.10000 216 PHE A N 1
ATOM 1681 C CA . PHE A 1 222 ? -8.21100 97.55900 -5.99100 1.000 38.22000 216 PHE A CA 1
ATOM 1682 C C . PHE A 1 222 ? -9.17300 97.20600 -4.89800 1.000 42.33000 216 PHE A C 1
ATOM 1683 O O . PHE A 1 222 ? -9.64500 96.12300 -4.85300 1.000 46.04000 216 PHE A O 1
ATOM 1691 N N . ALA A 1 223 ? -9.45200 98.13400 -4.01000 1.000 43.01000 217 ALA A N 1
ATOM 1692 C CA . ALA A 1 223 ? -10.36900 97.86500 -2.92300 1.000 43.47000 217 ALA A CA 1
ATOM 1693 C C . ALA A 1 223 ? -11.72200 97.60000 -3.51800 1.000 45.25000 217 ALA A C 1
ATOM 1694 O O . ALA A 1 223 ? -12.48100 96.79100 -3.03300 1.000 47.58000 217 ALA A O 1
ATOM 1696 N N . LYS A 1 224 ? -11.99500 98.29200 -4.60100 1.000 44.61000 218 LYS A N 1
ATOM 1697 C CA . LYS A 1 224 ? -13.25700 98.15200 -5.27500 1.000 47.08000 218 LYS A CA 1
ATOM 1698 C C . LYS A 1 224 ? -13.36900 96.80600 -5.94400 1.000 50.73000 218 LYS A C 1
ATOM 1699 O O . LYS A 1 224 ? -14.44000 96.26300 -6.02500 1.000 51.08000 218 LYS A O 1
ATOM 1705 N N . VAL A 1 225 ? -12.25100 96.27000 -6.40600 1.000 49.31000 219 VAL A N 1
ATOM 1706 C CA . VAL A 1 225 ? -12.22000 94.96900 -7.04300 1.000 49.39000 219 VAL A CA 1
ATOM 1707 C C . VAL A 1 225 ? -12.51700 93.89600 -6.01000 1.000 50.66000 219 VAL A C 1
ATOM 1708 O O . VAL A 1 225 ? -13.28600 92.99800 -6.23800 1.000 52.93000 219 VAL A O 1
ATOM 1712 N N . LEU A 1 226 ? -11.90700 94.01000 -4.85600 1.000 48.69000 220 LEU A N 1
ATOM 1713 C CA . LEU A 1 226 ? -12.11300 93.04800 -3.80800 1.000 51.05000 220 LEU A CA 1
ATOM 1714 C C . LEU A 1 226 ? -13.55300 92.98700 -3.30300 1.000 53.31000 220 LEU A C 1
ATOM 1715 O O . LEU A 1 226 ? -14.00700 91.94400 -2.91600 1.000 55.77000 220 LEU A O 1
ATOM 1720 N N . ALA A 1 227 ? -14.26000 94.10000 -3.31200 1.000 53.78000 221 ALA A N 1
ATOM 1721 C CA . ALA A 1 227 ? -15.62600 94.09000 -2.84900 1.000 54.58000 221 ALA A CA 1
ATOM 1722 C C . ALA A 1 227 ? -16.40200 93.00400 -3.57200 1.000 57.09000 221 ALA A C 1
ATOM 1723 O O . ALA A 1 227 ? -16.98600 93.26700 -4.59100 1.000 57.81000 221 ALA A O 1
ATOM 1725 N N . LYS A 1 228 ? -16.37700 91.79400 -2.99400 1.000 59.79000 222 LYS A N 1
ATOM 1726 C CA . LYS A 1 228 ? -17.02800 90.55600 -3.47600 1.000 56.35000 222 LYS A CA 1
ATOM 1727 C C . LYS A 1 228 ? -17.37900 89.61600 -2.32100 1.000 58.82000 222 LYS A C 1
ATOM 1728 O O . LYS A 1 228 ? -18.54300 89.45400 -1.95400 1.000 56.89000 222 LYS A O 1
#

Radius of gyration: 17.31 Å; Cα contacts (8 Å, |Δi|>4): 311; chains: 1; bounding box: 50×47×32 Å

Sequence (220 aa):
KSDVKLLGAWPSPFVMRPRIALNIKSVEYEFLEETLGSKSQLLLESNPVHKKTPVLIHGGKPICESLVIVEYIDEVWSPGPAILPSDPYDRALARFWAAYLDEKWFPTMRNIAAAKDEEARKALIDQVGEGLVLLEDAFSKCSKGKGFFGGDQIGYLDIAFGSFLGWLRAIEKMNGVKLMDETRTPGLLKWANSFSSHPAVKDVFPETEKLVEFAKVLAK

Nearest PDB structures (foldseek):
  7dw4-assembly1_A  TM=1.005E+00  e=4.868E-37  Salix babylonica
  7dw2-assembly1_A  TM=1.002E+00  e=4.959E-35  Salix babylonica
  5g5e-assembly1_A  TM=9.842E-01  e=1.524E-28  Mangifera indica
  5j4u-assembly1_A-2  TM=9.524E-01  e=3.404E-18  Populus trichocarpa
  7y55-assembly2_D-3  TM=9.598E-01  e=2.733E-17  Pinus densata

B-factor: mean 35.39, std 9.89, range [19.46, 76.04]

Secondary structure (DSSP, 8-state):
-TTEEEEEESS-HHHHHHHHHHHHTT---EEEEEPTT---HHHHHH-TTT--S-EEEESS-EEESHHHHHHHHHHHTTTS---S-SSHHHHHHHHHHHHHIIIIIHHHHHHHTT-SSHHHHHHHHHHHHHHHHHHHHHHHHHHTTSSBTTBSS--HHHHHHHTTHHHHHHHHHHHT---S-TTT-HHHHHHHHHHHHSTTTGGGPPPHHHHHHHHHHH--

Organism: Salix babylonica (NCBI:txid75706)

InterPro domains:
  IPR004045 Glutathione S-transferase, N-terminal [PF02798] (5-77)
  IPR004045 Glutathione S-transferase, N-terminal [PS50404] (4-83)
  IPR010987 Glutathione S-transferase, C-terminal-like [PS50405] (89-228)
  IPR036249 Thioredoxin-like superfamily [SSF52833] (5-108)
  IPR036282 Glutathione S-transferase, C-terminal domain superfamily [SSF47616] (85-220)
  IPR040079 Glutathione transferase family [SFLDS00019] (2-222)
  IPR045073 Glutathione S-transferase Omega/Tau-like [PTHR11260] (8-215)
  IPR045073 Glutathione S-transferase Omega/Tau-like [SFLDG01152] (2-222)
  IPR045074 Glutathione S-transferases Tau, C-terminal alpha-helical domain, plant [cd03185] (90-220)

Solvent-accessible surface area: 11165 Å² total; per-residue (Å²): 119,77,87,3,58,0,2,0,40,85,26,15,9,63,0,1,0,0,39,0,0,0,55,17,14,108,20,105,33,65,24,57,110,26,99,125,87,78,112,42,125,71,5,58,124,12,6,74,123,92,89,107,22,5,0,0,11,42,55,74,136,70,26,32,72,8,34,89,0,0,31,60,0,20,122,65,49,79,122,22,72,69,4,17,35,104,63,94,123,64,60,56,32,6,101,120,34,0,53,46,0,45,119,115,5,13,51,25,1,123,80,1,98,72,23,191,67,119,148,42,70,115,46,32,16,59,88,0,3,98,2,0,59,85,0,18,90,6,19,68,112,30,2,141,77,89,35,23,9,40,6,108,88,2,2,8,5,0,0,0,1,0,0,0,1,0,24,1,66,5,22,23,122,98,48,70,45,149,11,20,20,122,126,91,0,52,20,0,59,152,1,2,93,36,0,22,77,24,98,10,0,111,123,12,35,9,116,21,99,95,6,10,102,52,42,113,76,80,67,213